Protein AF-R1FZA0-F1 (afdb_monomer)

InterPro domains:
  IPR022312 DNA polymerase family X [PTHR11276] (1-142)
  IPR029398 DNA polymerase beta, thumb domain [PF14791] (69-142)
  IPR037160 DNA polymerase, thumb domain superfamily [G3DSA:3.30.210.10] (72-141)
  IPR043519 Nucleotidyltransferase superfamily [G3DSA:3.30.460.10] (1-71)
  IPR043519 Nucleotidyltransferase superfamily [SSF81301] (1-142)

Foldseek 3Di:
DDDDADEAEDEDDPPDDQVVPVVVVVVVCVVVVDDEDAPDDPPDDDDDDDDPDRHYDYDYAYQQLQQLLCLCPFADPQLNVVLQVLLVVVQWGRDSRAIFGQWDQPPVRDTDGTDGRPFRDNHVCSVCVVSQWDDDDSVRRVAATWGQDPNDTHGDDRPDDPVVPDVPPDPPDDDDDDD

Secondary structure (DSSP, 8-state):
----SEEEEEE-SS---GGGHHHHHHHHHHHTT---B-SS-SS-------S---BEEEEEE-TTTHHHHHHHHSS-HHHHHHHHHHHHHTTEEEETTEEEEPPEE-TTSPEEPPPS--S--SSHHHHHHHTTBPP--GGGTTSPPEEEETTEEEEPPPS--TTSS-S-S----------

Structure (mmCIF, N/CA/C/O backbone):
data_AF-R1FZA0-F1
#
_entry.id   AF-R1FZA0-F1
#
loop_
_atom_site.group_PDB
_atom_site.id
_atom_site.type_symbol
_atom_site.label_atom_id
_atom_site.label_alt_id
_atom_site.label_comp_id
_atom_site.label_asym_id
_atom_site.label_entity_id
_atom_site.label_seq_id
_atom_site.pdbx_PDB_ins_code
_atom_site.Cartn_x
_atom_site.Cartn_y
_atom_site.Cartn_z
_atom_site.occupancy
_atom_site.B_iso_or_equiv
_atom_site.auth_seq_id
_atom_site.auth_comp_id
_atom_site.auth_asym_id
_atom_site.auth_atom_id
_atom_site.pdbx_PDB_model_num
ATOM 1 N N . GLU A 1 1 ? 6.190 18.778 -17.046 1.00 55.91 1 GLU A N 1
ATOM 2 C CA . GLU A 1 1 ? 6.155 18.200 -15.689 1.00 55.91 1 GLU A CA 1
ATOM 3 C C . GLU A 1 1 ? 7.440 17.416 -15.491 1.00 55.91 1 GLU A C 1
ATOM 5 O O . GLU A 1 1 ? 7.892 16.797 -16.447 1.00 55.91 1 GLU A O 1
ATOM 10 N N . SER A 1 2 ? 8.068 17.512 -14.323 1.00 76.88 2 SER A N 1
ATOM 11 C CA . SER A 1 2 ? 9.278 16.758 -13.976 1.00 76.88 2 SER A CA 1
ATOM 12 C C . SER A 1 2 ? 8.994 15.969 -12.702 1.00 76.88 2 SER A C 1
ATOM 14 O O . SER A 1 2 ? 8.530 16.561 -11.729 1.00 76.88 2 SER A O 1
ATOM 16 N N . SER A 1 3 ? 9.255 14.664 -12.718 1.00 70.75 3 SER A N 1
ATOM 17 C CA . SER A 1 3 ? 9.223 13.815 -11.522 1.00 70.75 3 SER A CA 1
ATOM 18 C C . SER A 1 3 ? 10.623 13.731 -10.916 1.00 70.75 3 SER A C 1
ATOM 20 O O . SER A 1 3 ? 11.606 13.869 -11.644 1.00 70.75 3 SER A O 1
ATOM 22 N N . GLY A 1 4 ? 10.703 13.527 -9.600 1.00 76.44 4 GLY A N 1
ATOM 23 C CA . GLY A 1 4 ? 11.939 13.118 -8.928 1.00 76.44 4 GLY A CA 1
ATOM 24 C C . GLY A 1 4 ? 12.195 11.622 -9.133 1.00 76.44 4 GLY A C 1
ATOM 25 O O . GLY A 1 4 ? 12.025 11.109 -10.240 1.00 76.44 4 GLY A O 1
ATOM 26 N N . ASP A 1 5 ? 12.549 10.921 -8.058 1.00 79.06 5 ASP A N 1
ATOM 27 C CA . ASP A 1 5 ? 12.729 9.466 -8.072 1.00 79.06 5 ASP A CA 1
ATOM 28 C C . ASP A 1 5 ? 11.431 8.727 -8.452 1.00 79.06 5 ASP A C 1
ATOM 30 O O . ASP A 1 5 ? 10.320 9.221 -8.237 1.00 79.06 5 ASP A O 1
ATOM 34 N N . VAL A 1 6 ? 11.580 7.538 -9.044 1.00 81.25 6 VAL A N 1
ATOM 35 C CA . VAL A 1 6 ? 10.461 6.670 -9.435 1.00 81.25 6 VAL A CA 1
ATOM 36 C C . VAL A 1 6 ? 10.452 5.428 -8.552 1.00 81.25 6 VAL A C 1
ATOM 38 O O . VAL A 1 6 ? 11.375 4.610 -8.599 1.00 81.25 6 VAL A O 1
ATOM 41 N N . ASP A 1 7 ? 9.371 5.263 -7.795 1.00 83.75 7 ASP A N 1
ATOM 42 C CA . ASP A 1 7 ? 9.109 4.058 -7.014 1.00 83.75 7 ASP A CA 1
ATOM 43 C C . ASP A 1 7 ? 8.491 2.967 -7.895 1.00 83.75 7 ASP A C 1
ATOM 45 O O . ASP A 1 7 ? 7.481 3.180 -8.573 1.00 83.75 7 ASP A O 1
ATOM 49 N N . VAL A 1 8 ? 9.079 1.767 -7.878 1.00 87.56 8 VAL A N 1
ATOM 50 C CA . VAL A 1 8 ? 8.568 0.613 -8.629 1.00 87.56 8 VAL A CA 1
ATOM 51 C C . VAL A 1 8 ? 8.173 -0.491 -7.659 1.00 87.56 8 VAL A C 1
ATOM 53 O O . VAL A 1 8 ? 9.012 -1.138 -7.032 1.00 87.56 8 VAL A O 1
ATOM 56 N N . LEU A 1 9 ? 6.871 -0.755 -7.574 1.00 89.25 9 LEU A N 1
ATOM 57 C CA . LEU A 1 9 ? 6.335 -1.862 -6.787 1.00 89.25 9 LEU A CA 1
ATOM 58 C C . LEU A 1 9 ? 6.139 -3.092 -7.666 1.00 89.25 9 LEU A C 1
ATOM 60 O O . LEU A 1 9 ? 5.510 -3.029 -8.723 1.00 89.25 9 LEU A O 1
ATOM 64 N N . ILE A 1 10 ? 6.636 -4.237 -7.206 1.00 89.06 10 ILE A N 1
ATOM 65 C CA . ILE A 1 10 ? 6.548 -5.495 -7.942 1.00 89.06 10 ILE A CA 1
ATOM 66 C C . ILE A 1 10 ? 5.870 -6.540 -7.063 1.00 89.06 10 ILE A C 1
ATOM 68 O O . ILE A 1 10 ? 6.247 -6.761 -5.915 1.00 89.06 10 ILE A O 1
ATOM 72 N N . THR A 1 11 ? 4.885 -7.238 -7.621 1.00 88.81 11 THR A N 1
ATOM 73 C CA . THR A 1 11 ? 4.285 -8.409 -6.981 1.00 88.81 11 THR A CA 1
ATOM 74 C C . THR A 1 11 ? 4.238 -9.582 -7.939 1.00 88.81 11 THR A C 1
ATOM 76 O O . THR A 1 11 ? 4.119 -9.424 -9.158 1.00 88.81 11 THR A O 1
ATOM 79 N N . ARG A 1 12 ? 4.337 -10.785 -7.383 1.00 86.25 12 ARG A N 1
ATOM 80 C CA . ARG A 1 12 ? 4.320 -12.018 -8.155 1.00 86.25 12 ARG A CA 1
ATOM 81 C C . ARG A 1 12 ? 2.906 -12.574 -8.260 1.00 86.25 12 ARG A C 1
ATOM 83 O O . ARG A 1 12 ? 2.128 -12.495 -7.318 1.00 86.25 12 ARG A O 1
ATOM 90 N N . ARG A 1 13 ? 2.578 -13.170 -9.408 1.00 85.00 13 ARG A N 1
ATOM 91 C CA . ARG A 1 13 ? 1.272 -13.817 -9.648 1.00 85.00 13 ARG A CA 1
ATOM 92 C C . ARG A 1 13 ? 1.344 -15.338 -9.767 1.00 85.00 13 ARG A C 1
ATOM 94 O O . ARG A 1 13 ? 0.308 -15.985 -9.751 1.00 85.00 13 ARG A O 1
ATOM 101 N N . ASP A 1 14 ? 2.541 -15.901 -9.899 1.00 81.81 14 ASP A N 1
ATOM 102 C CA . ASP A 1 14 ? 2.763 -17.326 -10.178 1.00 81.81 14 ASP A CA 1
ATOM 103 C C . ASP A 1 14 ? 2.932 -18.194 -8.910 1.00 81.81 14 ASP A C 1
ATOM 105 O O . ASP A 1 14 ? 3.203 -19.387 -9.016 1.00 81.81 14 ASP A O 1
ATOM 109 N N . GLY A 1 15 ? 2.801 -17.605 -7.714 1.00 70.94 15 GLY A N 1
ATOM 110 C CA . GLY A 1 15 ? 2.966 -18.303 -6.432 1.00 70.94 15 GLY A CA 1
ATOM 111 C C . GLY A 1 15 ? 4.411 -18.687 -6.074 1.00 70.94 15 GLY A C 1
ATOM 112 O O . GLY A 1 15 ? 4.627 -19.387 -5.087 1.00 70.94 15 GLY A O 1
ATOM 113 N N . GLY A 1 16 ? 5.413 -18.258 -6.849 1.00 71.44 16 GLY A N 1
ATOM 114 C CA . GLY A 1 16 ? 6.825 -18.492 -6.544 1.00 71.44 16 GLY A CA 1
ATOM 115 C C . GLY A 1 16 ? 7.356 -17.661 -5.362 1.00 71.44 16 GLY A C 1
ATOM 116 O O . GLY A 1 16 ? 6.750 -16.682 -4.933 1.00 71.44 16 GLY A O 1
ATOM 117 N N . ARG A 1 17 ? 8.541 -18.023 -4.848 1.00 69.38 17 ARG A N 1
ATOM 118 C CA . ARG A 1 17 ? 9.181 -17.376 -3.682 1.00 69.38 17 ARG A CA 1
ATOM 119 C C . ARG A 1 17 ? 9.620 -15.939 -3.963 1.00 69.38 17 ARG A C 1
ATOM 121 O O . ARG A 1 17 ? 10.625 -15.779 -4.625 1.00 69.38 17 ARG A O 1
ATOM 128 N N . SER A 1 18 ? 9.010 -14.910 -3.377 1.00 71.50 18 SER A N 1
ATOM 129 C CA . SER A 1 18 ? 9.300 -13.483 -3.648 1.00 71.50 18 SER A CA 1
ATOM 130 C C . SER A 1 18 ? 10.783 -13.074 -3.777 1.00 71.50 18 SER A C 1
ATOM 132 O O . SER A 1 18 ? 11.088 -12.225 -4.615 1.00 71.50 18 SER A O 1
ATOM 134 N N . CYS A 1 19 ? 11.705 -13.711 -3.043 1.00 70.75 19 CYS A N 1
ATOM 135 C CA . CYS A 1 19 ? 13.133 -13.376 -3.009 1.00 70.75 19 CYS A CA 1
ATOM 136 C C . CYS A 1 19 ? 13.889 -13.468 -4.350 1.00 70.75 19 CYS A C 1
ATOM 138 O O . CYS A 1 19 ? 14.854 -12.733 -4.524 1.00 70.75 19 CYS A O 1
ATOM 140 N N . ASP A 1 20 ? 13.475 -14.304 -5.311 1.00 76.50 20 ASP A N 1
ATOM 141 C CA . ASP A 1 20 ? 14.137 -14.366 -6.631 1.00 76.50 20 ASP A CA 1
ATOM 142 C C . ASP A 1 20 ? 13.563 -13.378 -7.660 1.00 76.50 20 ASP A C 1
ATOM 144 O O . ASP A 1 20 ? 14.081 -13.298 -8.772 1.00 76.50 20 ASP A O 1
ATOM 148 N N . LEU A 1 21 ? 12.512 -12.614 -7.326 1.00 82.12 21 LEU A N 1
ATOM 149 C CA . LEU A 1 21 ? 11.811 -11.792 -8.323 1.00 82.12 21 LEU A CA 1
ATOM 150 C C . LEU A 1 21 ? 12.675 -10.624 -8.767 1.00 82.12 21 LEU A C 1
ATOM 152 O O . LEU A 1 21 ? 12.915 -10.451 -9.958 1.00 82.12 21 LEU A O 1
ATOM 156 N N . LEU A 1 22 ? 13.130 -9.833 -7.796 1.00 82.38 22 LEU A N 1
ATOM 157 C CA . LEU A 1 22 ? 13.881 -8.618 -8.065 1.00 82.38 22 LEU A CA 1
ATOM 158 C C . LEU A 1 22 ? 15.204 -8.925 -8.783 1.00 82.38 22 LEU A C 1
ATOM 160 O O . LEU A 1 22 ? 15.419 -8.331 -9.835 1.00 82.38 22 LEU A O 1
ATOM 164 N N . PRO A 1 23 ? 16.022 -9.915 -8.356 1.00 81.06 23 PRO A N 1
ATOM 165 C CA . PRO A 1 23 ? 17.217 -10.299 -9.109 1.00 81.06 23 PRO A CA 1
ATOM 166 C C . PRO A 1 23 ? 16.927 -10.698 -10.561 1.00 81.06 23 PRO A C 1
ATOM 168 O O . PRO A 1 23 ? 17.669 -10.324 -11.464 1.00 81.06 23 PRO A O 1
ATOM 171 N N . ARG A 1 24 ? 15.831 -11.427 -10.815 1.00 84.00 24 ARG A N 1
ATOM 172 C CA . ARG A 1 24 ? 15.447 -11.834 -12.176 1.00 84.00 24 ARG A CA 1
ATOM 173 C C . ARG A 1 24 ? 14.994 -10.658 -13.033 1.00 84.00 24 ARG A C 1
ATOM 175 O O . ARG A 1 24 ? 15.328 -10.619 -14.213 1.00 84.00 24 ARG A O 1
ATOM 182 N N . VAL A 1 25 ? 14.242 -9.723 -12.455 1.00 84.81 25 VAL A N 1
ATOM 183 C CA . VAL A 1 25 ? 13.818 -8.492 -13.136 1.00 84.81 25 VAL A CA 1
ATOM 184 C C . VAL A 1 25 ? 15.035 -7.635 -13.475 1.00 84.81 25 VAL A C 1
ATOM 186 O O . VAL A 1 25 ? 15.167 -7.222 -14.624 1.00 84.81 25 VAL A O 1
ATOM 189 N N . CYS A 1 26 ? 15.958 -7.448 -12.528 1.00 82.69 26 CYS A N 1
ATOM 190 C CA . CYS A 1 26 ? 17.203 -6.721 -12.767 1.00 82.69 26 CYS A CA 1
ATOM 191 C C . CYS A 1 26 ? 18.027 -7.381 -13.880 1.00 82.69 26 CYS A C 1
ATOM 193 O O . CYS A 1 26 ? 18.365 -6.726 -14.857 1.00 82.69 26 CYS A O 1
ATOM 195 N N . ALA A 1 27 ? 18.254 -8.698 -13.809 1.00 84.06 27 ALA A N 1
ATOM 196 C CA . ALA A 1 27 ? 18.994 -9.424 -14.842 1.00 84.06 27 ALA A CA 1
ATOM 197 C C . ALA A 1 27 ? 18.353 -9.297 -16.237 1.00 84.06 27 ALA A C 1
ATOM 199 O O . ALA A 1 27 ? 19.061 -9.144 -17.231 1.00 84.06 27 ALA A O 1
ATOM 200 N N . ALA A 1 28 ? 17.020 -9.339 -16.322 1.00 86.81 28 ALA A N 1
ATOM 201 C CA . ALA A 1 28 ? 16.303 -9.163 -17.582 1.00 86.81 28 ALA A CA 1
ATOM 202 C C . ALA A 1 28 ? 16.438 -7.736 -18.138 1.00 86.81 28 ALA A C 1
ATOM 204 O O . ALA A 1 28 ? 16.604 -7.568 -19.344 1.00 86.81 28 ALA A O 1
ATOM 205 N N . LEU A 1 29 ? 16.396 -6.719 -17.276 1.00 85.19 29 LEU A N 1
ATOM 206 C CA . LEU A 1 29 ? 16.550 -5.322 -17.677 1.00 85.19 29 LEU A CA 1
ATOM 207 C C . LEU A 1 29 ? 17.994 -5.005 -18.092 1.00 85.19 29 LEU A C 1
ATOM 209 O O . LEU A 1 29 ? 18.191 -4.377 -19.130 1.00 85.19 29 LEU A O 1
ATOM 213 N N . SER A 1 30 ? 18.997 -5.533 -17.384 1.00 83.50 30 SER A N 1
ATOM 214 C CA . SER A 1 30 ? 20.400 -5.447 -17.808 1.00 83.50 30 SER A CA 1
ATOM 215 C C . SER A 1 30 ? 20.634 -6.143 -19.149 1.00 83.50 30 SER A C 1
ATOM 217 O O . SER A 1 30 ? 21.293 -5.590 -20.025 1.00 83.50 30 SER A O 1
ATOM 219 N N . ALA A 1 31 ? 20.042 -7.324 -19.363 1.00 86.25 31 ALA A N 1
ATOM 220 C CA . ALA A 1 31 ? 20.114 -8.017 -20.652 1.00 86.25 31 ALA A CA 1
ATOM 221 C C . ALA A 1 31 ? 19.421 -7.243 -21.790 1.00 86.25 31 ALA A C 1
ATOM 223 O O . ALA A 1 31 ? 19.805 -7.387 -22.950 1.00 86.25 31 ALA A O 1
ATOM 224 N N . ALA A 1 32 ? 18.428 -6.410 -21.468 1.00 89.00 32 ALA A N 1
ATOM 225 C CA . ALA A 1 32 ? 17.784 -5.494 -22.407 1.00 89.00 32 ALA A CA 1
ATOM 226 C C . ALA A 1 32 ? 18.584 -4.195 -22.648 1.00 89.00 32 ALA A C 1
ATOM 228 O O . ALA A 1 32 ? 18.171 -3.376 -23.466 1.00 89.00 32 ALA A O 1
ATOM 229 N N . GLY A 1 33 ? 19.733 -4.018 -21.984 1.00 85.00 33 GLY A N 1
ATOM 230 C CA . GLY A 1 33 ? 20.616 -2.862 -22.147 1.00 85.00 33 GLY A CA 1
ATOM 231 C C . GLY A 1 33 ? 20.321 -1.696 -21.202 1.00 85.00 33 GLY A C 1
ATOM 232 O O . GLY A 1 33 ? 20.799 -0.593 -21.454 1.00 85.00 33 GLY A O 1
ATOM 233 N N . HIS A 1 34 ? 19.541 -1.908 -20.137 1.00 80.62 34 HIS A N 1
ATOM 234 C CA . HIS A 1 34 ? 19.318 -0.890 -19.112 1.00 80.62 34 HIS A CA 1
ATOM 235 C C . HIS A 1 34 ? 20.410 -0.942 -18.043 1.00 80.62 34 HIS A C 1
ATOM 237 O O . HIS A 1 34 ? 20.628 -1.977 -17.409 1.00 80.62 34 HIS A O 1
ATOM 243 N N . GLU A 1 35 ? 21.071 0.193 -17.836 1.00 70.88 35 GLU A N 1
ATOM 244 C CA . GLU A 1 35 ? 22.030 0.375 -16.753 1.0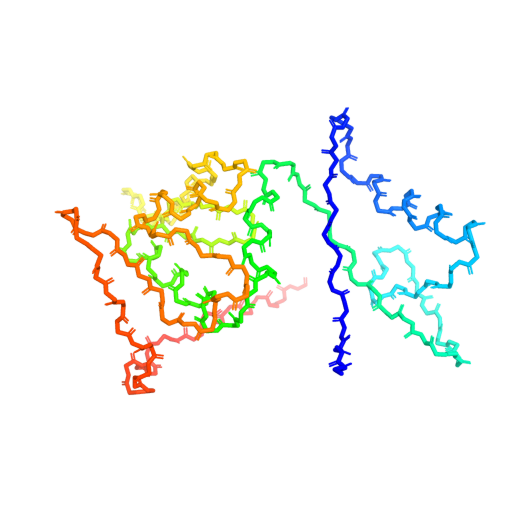0 70.88 35 GLU A CA 1
ATOM 245 C C . GLU A 1 35 ? 21.298 0.502 -15.417 1.00 70.88 35 GLU A C 1
ATOM 247 O O . GLU A 1 35 ? 20.251 1.146 -15.310 1.00 70.88 35 GLU A O 1
ATOM 252 N N . MET A 1 36 ? 21.825 -0.179 -14.406 1.00 67.31 36 MET A N 1
ATOM 253 C CA . MET A 1 36 ? 21.158 -0.367 -13.133 1.00 67.31 36 MET A CA 1
ATOM 254 C C . MET A 1 36 ? 22.133 -0.141 -11.988 1.00 67.31 36 MET A C 1
ATOM 256 O O . MET A 1 36 ? 23.106 -0.877 -11.850 1.00 67.31 36 MET A O 1
ATOM 260 N N . HIS A 1 37 ? 21.852 0.853 -11.146 1.00 68.12 37 HIS A N 1
ATOM 261 C CA . HIS A 1 37 ? 22.637 1.116 -9.944 1.00 68.12 37 HIS A CA 1
ATOM 262 C C . HIS A 1 37 ? 21.816 0.767 -8.706 1.00 68.12 37 HIS A C 1
ATOM 264 O O . HIS A 1 37 ? 20.706 1.262 -8.512 1.00 68.12 37 HIS A O 1
ATOM 270 N N . HIS A 1 38 ? 22.373 -0.086 -7.851 1.00 63.31 38 HIS A N 1
ATOM 271 C CA . HIS A 1 38 ? 21.739 -0.487 -6.604 1.00 63.31 38 HIS A CA 1
ATOM 272 C C . HIS A 1 38 ? 22.075 0.521 -5.501 1.00 63.31 38 HIS A C 1
ATOM 274 O O . HIS A 1 38 ? 23.232 0.652 -5.106 1.00 63.31 38 HIS A O 1
ATOM 280 N N . LEU A 1 39 ? 21.064 1.227 -4.982 1.00 59.56 39 LEU A N 1
ATOM 281 C CA . LEU A 1 39 ? 21.247 2.153 -3.856 1.00 59.56 39 LEU A CA 1
ATOM 282 C C . LEU A 1 39 ? 21.557 1.405 -2.545 1.00 59.56 39 LEU A C 1
ATOM 284 O O . LEU A 1 39 ? 22.318 1.876 -1.704 1.00 59.56 39 LEU A O 1
ATOM 288 N N . HIS A 1 40 ? 20.982 0.211 -2.404 1.00 55.09 40 HIS A N 1
ATOM 289 C CA . HIS A 1 40 ? 21.290 -0.757 -1.363 1.00 55.09 40 HIS A CA 1
ATOM 290 C C . HIS A 1 40 ? 21.427 -2.127 -2.022 1.00 55.09 40 HIS A C 1
ATOM 292 O O . HIS A 1 40 ? 20.433 -2.737 -2.414 1.00 55.09 40 HIS A O 1
ATOM 298 N N . ASP A 1 41 ? 22.659 -2.603 -2.151 1.00 51.78 41 ASP A N 1
ATOM 299 C CA . ASP A 1 41 ? 22.922 -3.996 -2.480 1.00 51.78 41 ASP A CA 1
ATOM 300 C C . ASP A 1 41 ? 23.033 -4.780 -1.159 1.00 51.78 41 ASP A C 1
ATOM 302 O O . ASP A 1 41 ? 23.943 -4.511 -0.368 1.00 51.78 41 ASP A O 1
ATOM 306 N N . PRO A 1 42 ? 22.113 -5.713 -0.842 1.00 47.84 42 PRO A N 1
ATOM 307 C CA . PRO A 1 42 ? 22.287 -6.579 0.317 1.00 47.84 42 PRO A CA 1
ATOM 308 C C . PRO A 1 42 ? 23.468 -7.553 0.156 1.00 47.84 42 PRO A C 1
ATOM 310 O O . PRO A 1 42 ? 23.782 -8.249 1.123 1.00 47.84 42 PRO A O 1
ATOM 313 N N . PHE A 1 43 ? 24.117 -7.615 -1.020 1.00 47.44 43 PHE A N 1
ATOM 314 C CA . PHE A 1 43 ? 25.113 -8.634 -1.338 1.00 47.44 43 PHE A CA 1
ATOM 315 C C . PHE A 1 43 ? 26.526 -8.170 -1.729 1.00 47.44 43 PHE A C 1
ATOM 317 O O . PHE A 1 43 ? 27.398 -9.023 -1.601 1.00 47.44 43 PHE A O 1
ATOM 324 N N . GLU A 1 44 ? 26.850 -6.913 -2.082 1.00 46.69 44 GLU A N 1
ATOM 325 C CA . GLU A 1 44 ? 28.273 -6.497 -2.185 1.00 46.69 44 GLU A CA 1
ATOM 326 C C . GLU A 1 44 ? 28.576 -4.974 -2.233 1.00 46.69 44 GLU A C 1
ATOM 328 O O . GLU A 1 44 ? 27.695 -4.129 -2.358 1.00 46.69 44 GLU A O 1
ATOM 333 N N . LYS A 1 45 ? 29.865 -4.624 -2.036 1.00 39.97 45 LYS A N 1
ATOM 334 C CA . LYS A 1 45 ? 30.438 -3.272 -1.811 1.00 39.97 45 LYS A CA 1
ATOM 335 C C . LYS A 1 45 ? 30.947 -2.578 -3.098 1.00 39.97 45 LYS A C 1
ATOM 337 O O . LYS A 1 45 ? 31.854 -3.123 -3.712 1.00 39.97 45 LYS A O 1
ATOM 342 N N . LYS A 1 46 ? 30.586 -1.284 -3.262 1.00 44.06 46 LYS A N 1
ATOM 343 C CA . LYS A 1 46 ? 31.247 -0.172 -4.029 1.00 44.06 46 LYS A CA 1
ATOM 344 C C . LYS A 1 46 ? 31.394 -0.372 -5.567 1.00 44.06 46 LYS A C 1
ATOM 346 O O . LYS A 1 46 ? 31.271 -1.488 -6.024 1.00 44.06 46 LYS A O 1
ATOM 351 N N . GLU A 1 47 ? 31.627 0.598 -6.466 1.00 41.50 47 GLU A N 1
ATOM 352 C CA . GLU A 1 47 ? 32.066 2.014 -6.502 1.00 41.50 47 GLU A CA 1
ATOM 353 C C . GLU A 1 47 ? 31.190 2.822 -7.501 1.00 41.50 47 GLU A C 1
ATOM 355 O O . GLU A 1 47 ? 30.488 2.240 -8.321 1.00 41.50 47 GLU A O 1
ATOM 360 N N . LYS A 1 48 ? 31.194 4.163 -7.410 1.00 41.03 48 LYS A N 1
ATOM 361 C CA . LYS A 1 48 ? 30.408 5.070 -8.273 1.00 41.03 48 LYS A CA 1
ATOM 362 C C . LYS A 1 48 ? 31.034 5.209 -9.668 1.00 41.03 48 LYS A C 1
ATOM 364 O O . LYS A 1 48 ? 32.200 5.588 -9.748 1.00 41.03 48 LYS A O 1
ATOM 369 N N . GLU A 1 49 ? 30.237 5.038 -10.721 1.00 44.56 49 GLU A N 1
ATOM 370 C CA . GLU A 1 49 ? 30.555 5.490 -12.085 1.00 44.56 49 GLU A CA 1
ATOM 371 C C . GLU A 1 49 ? 29.738 6.744 -12.447 1.00 44.56 49 GLU A C 1
ATOM 373 O O . GLU A 1 49 ? 28.597 6.912 -12.012 1.00 44.56 49 GLU A O 1
ATOM 378 N N . GLU A 1 50 ? 30.363 7.660 -13.195 1.00 42.31 50 GLU A N 1
ATOM 379 C CA . GLU A 1 50 ? 29.772 8.907 -13.691 1.00 42.31 50 GLU A CA 1
ATOM 380 C C . GLU A 1 50 ? 29.017 8.647 -15.004 1.00 42.31 50 GLU A C 1
ATOM 382 O O . GLU A 1 50 ? 29.582 8.693 -16.095 1.00 42.31 50 GLU A O 1
ATOM 387 N N . GLY A 1 51 ? 27.718 8.396 -14.879 1.00 43.06 51 GLY A N 1
ATOM 388 C CA . GLY A 1 51 ? 26.725 8.408 -15.951 1.00 43.06 51 GLY A CA 1
ATOM 389 C C . GLY A 1 51 ? 25.409 8.947 -15.391 1.00 43.06 51 GLY A C 1
ATOM 390 O O . GLY A 1 51 ? 25.242 8.998 -14.171 1.00 43.06 51 GLY A O 1
ATOM 391 N N . GLU A 1 52 ? 24.483 9.402 -16.240 1.00 44.31 52 GLU A N 1
ATOM 392 C CA . GLU A 1 52 ? 23.140 9.813 -15.797 1.00 44.31 52 GLU A CA 1
ATOM 393 C C . GLU A 1 52 ? 22.390 8.593 -15.234 1.00 44.31 52 GLU A C 1
ATOM 395 O O . GLU A 1 52 ? 21.669 7.882 -15.930 1.00 44.31 52 GLU A O 1
ATOM 400 N N . SER A 1 53 ? 22.614 8.327 -13.948 1.00 38.56 53 SER A N 1
ATOM 401 C CA . SER A 1 53 ? 22.082 7.185 -13.224 1.00 38.56 53 SER A CA 1
ATOM 402 C C . SER A 1 53 ? 20.585 7.364 -12.999 1.00 38.56 53 SER A C 1
ATOM 404 O O . SER A 1 53 ? 20.167 8.245 -12.244 1.00 38.56 53 SER A O 1
ATOM 406 N N . CYS A 1 54 ? 19.767 6.488 -13.574 1.00 39.09 54 CYS A N 1
ATOM 407 C CA . CYS A 1 54 ? 18.413 6.288 -13.074 1.00 39.09 54 CYS A CA 1
ATOM 408 C C . CYS A 1 54 ? 18.492 5.349 -11.867 1.00 39.09 54 CYS A C 1
ATOM 410 O O . CYS A 1 54 ? 18.602 4.133 -12.019 1.00 39.09 54 CYS A O 1
ATOM 412 N N . SER A 1 55 ? 18.470 5.910 -10.658 1.00 46.00 55 SER A N 1
ATOM 413 C CA . SER A 1 55 ? 18.267 5.119 -9.444 1.00 46.00 55 SER A CA 1
ATOM 414 C C . SER A 1 55 ? 16.800 4.698 -9.386 1.00 46.00 55 SER A C 1
ATOM 416 O O . SER A 1 55 ? 15.918 5.551 -9.338 1.00 46.00 55 SER A O 1
ATOM 418 N N . TYR A 1 56 ? 16.523 3.395 -9.406 1.00 53.88 56 TYR A N 1
ATOM 419 C CA . TYR A 1 56 ? 15.175 2.861 -9.216 1.00 53.88 56 TYR A CA 1
ATOM 420 C C . TYR A 1 56 ? 15.132 2.071 -7.907 1.00 53.88 56 TYR A C 1
ATOM 422 O O . TYR A 1 56 ? 15.946 1.178 -7.661 1.00 53.88 56 TYR A O 1
ATOM 430 N N . MET A 1 57 ? 14.157 2.390 -7.059 1.00 62.53 57 MET A N 1
ATOM 431 C CA . MET A 1 57 ? 13.861 1.614 -5.860 1.00 62.53 57 MET A CA 1
ATOM 432 C C . MET A 1 57 ? 12.765 0.606 -6.205 1.00 62.53 57 MET A C 1
ATOM 434 O O . MET A 1 57 ? 11.585 0.937 -6.294 1.00 62.53 57 MET A O 1
ATOM 438 N N . GLY A 1 58 ? 13.179 -0.636 -6.467 1.00 72.25 58 GLY A N 1
ATOM 439 C CA . GLY A 1 58 ? 12.273 -1.759 -6.688 1.00 72.25 58 GLY A CA 1
ATOM 440 C C . GLY A 1 58 ? 11.935 -2.457 -5.373 1.00 72.25 58 GLY A C 1
ATOM 441 O O . GLY A 1 58 ? 12.816 -3.075 -4.778 1.00 72.25 58 GLY A O 1
ATOM 442 N N . ILE A 1 59 ? 10.675 -2.409 -4.934 1.00 82.44 59 ILE A N 1
ATOM 443 C CA . ILE A 1 59 ? 10.224 -3.089 -3.708 1.00 82.44 59 ILE A CA 1
ATOM 444 C C . ILE A 1 59 ? 9.300 -4.250 -4.076 1.00 82.44 59 ILE A C 1
ATOM 446 O O . ILE A 1 59 ? 8.360 -4.100 -4.860 1.00 82.44 59 ILE A O 1
ATOM 450 N N . VAL A 1 60 ? 9.573 -5.431 -3.515 1.00 85.94 60 VAL A N 1
ATOM 451 C CA . VAL A 1 60 ? 8.778 -6.640 -3.761 1.00 85.94 60 VAL A CA 1
ATOM 452 C C . VAL A 1 60 ? 7.804 -6.868 -2.615 1.00 85.94 60 VAL A C 1
ATOM 454 O O . VAL A 1 60 ? 8.235 -7.110 -1.490 1.00 85.94 60 VAL A O 1
ATOM 457 N N . TYR A 1 61 ? 6.507 -6.892 -2.923 1.00 87.81 61 TYR A N 1
ATOM 458 C CA . TYR A 1 61 ? 5.457 -7.234 -1.960 1.00 87.81 61 TYR A CA 1
ATOM 459 C C . TYR A 1 61 ? 4.784 -8.57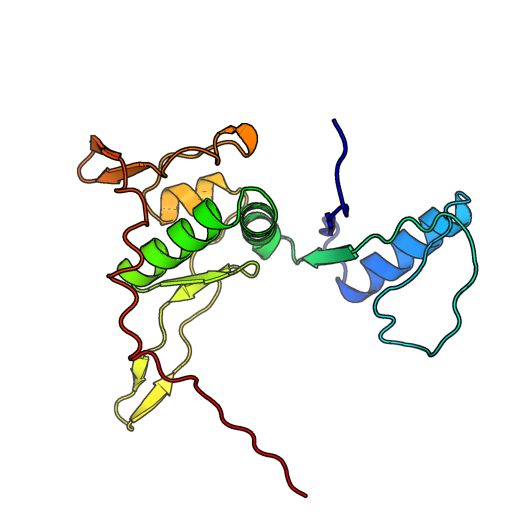0 -2.303 1.00 87.81 61 TYR A C 1
ATOM 461 O O . TYR A 1 61 ? 4.541 -8.863 -3.486 1.00 87.81 61 TYR A O 1
ATOM 469 N N . PRO A 1 62 ? 4.431 -9.382 -1.286 1.00 87.38 62 PRO A N 1
ATOM 470 C CA . PRO A 1 62 ? 3.459 -10.459 -1.441 1.00 87.38 62 PRO A CA 1
ATOM 471 C C . PRO A 1 62 ? 2.157 -9.940 -2.055 1.00 87.38 62 PRO A C 1
ATOM 473 O O . PRO A 1 62 ? 1.823 -8.758 -1.944 1.00 87.38 62 PRO A O 1
ATOM 476 N N . ARG A 1 63 ? 1.406 -10.823 -2.714 1.00 87.50 63 ARG A N 1
ATOM 477 C CA . ARG A 1 63 ? 0.189 -10.418 -3.426 1.00 87.50 63 ARG A CA 1
ATOM 478 C C . ARG A 1 63 ? -0.859 -9.849 -2.472 1.00 87.50 63 ARG A C 1
ATOM 480 O O . ARG A 1 63 ? -1.556 -8.905 -2.824 1.00 87.50 63 ARG A O 1
ATOM 487 N N . GLU A 1 64 ? -0.925 -10.410 -1.279 1.00 88.00 64 GLU A N 1
ATOM 488 C CA . GLU A 1 64 ? -1.872 -10.090 -0.216 1.00 88.00 64 GLU A CA 1
ATOM 489 C C . GLU A 1 64 ? -1.595 -8.718 0.418 1.00 88.00 64 GLU A C 1
ATOM 491 O O . GLU A 1 64 ? -2.486 -8.110 1.001 1.00 88.00 64 GLU A O 1
ATOM 496 N N . GLU A 1 65 ? -0.363 -8.221 0.293 1.00 91.25 65 GLU A N 1
ATOM 497 C CA . GLU A 1 65 ? 0.068 -6.927 0.835 1.00 91.25 65 GLU A CA 1
ATOM 498 C C . GLU A 1 65 ? 0.092 -5.836 -0.245 1.00 91.25 65 GLU A C 1
ATOM 500 O O . GLU A 1 65 ? 0.180 -4.650 0.059 1.00 91.25 65 GLU A O 1
ATOM 505 N N . PHE A 1 66 ? -0.017 -6.210 -1.523 1.00 92.00 66 PHE A N 1
ATOM 506 C CA . PHE A 1 66 ? 0.212 -5.291 -2.635 1.00 92.00 66 PHE A CA 1
ATOM 507 C C . PHE A 1 66 ? -0.764 -4.109 -2.659 1.00 92.00 66 PHE A C 1
ATOM 509 O O . PHE A 1 66 ? -0.362 -2.996 -2.979 1.00 92.00 66 PHE A O 1
ATOM 516 N N . ALA A 1 67 ? -2.029 -4.318 -2.283 1.00 94.00 67 ALA A N 1
ATOM 517 C CA . ALA A 1 67 ? -3.005 -3.233 -2.178 1.00 94.00 67 ALA A CA 1
ATOM 518 C C . ALA A 1 67 ? -2.613 -2.193 -1.112 1.00 94.00 67 ALA A C 1
ATOM 520 O O . ALA A 1 67 ? -2.803 -0.994 -1.308 1.00 94.00 67 ALA A O 1
ATOM 521 N N . TYR A 1 68 ? -2.033 -2.644 0.001 1.00 93.88 68 TYR A N 1
ATOM 522 C CA . TYR A 1 68 ? -1.561 -1.774 1.076 1.00 93.88 68 TYR A CA 1
ATOM 523 C C . TYR A 1 68 ? -0.309 -1.005 0.674 1.00 93.88 68 TYR A C 1
ATOM 525 O O . TYR A 1 68 ? -0.214 0.193 0.945 1.00 93.88 68 TYR A O 1
ATOM 533 N N . ALA A 1 69 ? 0.611 -1.668 -0.025 1.00 93.25 69 ALA A N 1
ATOM 534 C CA . ALA A 1 69 ? 1.778 -1.024 -0.605 1.00 93.25 69 ALA A CA 1
ATOM 535 C C . ALA A 1 69 ? 1.363 0.040 -1.629 1.00 93.25 69 ALA A C 1
ATOM 537 O O . ALA A 1 69 ? 1.831 1.171 -1.550 1.00 93.25 69 ALA A O 1
ATOM 538 N N . LEU A 1 70 ? 0.426 -0.271 -2.533 1.00 93.12 70 LEU A N 1
ATOM 539 C CA . LEU A 1 70 ? -0.110 0.709 -3.480 1.00 93.12 70 LEU A CA 1
ATOM 540 C C . LEU A 1 70 ? -0.613 1.955 -2.751 1.00 93.12 70 LEU A C 1
ATOM 542 O O . LEU A 1 70 ? -0.135 3.045 -3.050 1.00 93.12 70 LEU A O 1
ATOM 546 N N . LEU A 1 71 ? -1.466 1.800 -1.737 1.00 92.25 71 LEU A N 1
ATOM 547 C CA . LEU A 1 71 ? -1.955 2.929 -0.943 1.00 92.25 71 LEU A CA 1
ATOM 548 C C . LEU A 1 71 ? -0.820 3.714 -0.271 1.00 92.25 71 LEU A C 1
ATOM 550 O O . LEU A 1 71 ? -0.866 4.936 -0.198 1.00 92.25 71 LEU A O 1
ATOM 554 N N . TYR A 1 72 ? 0.206 3.022 0.222 1.00 91.31 72 TYR A N 1
ATOM 555 C CA . TYR A 1 72 ? 1.333 3.645 0.907 1.00 91.31 72 TYR A CA 1
ATOM 556 C C . TYR A 1 72 ? 2.188 4.515 -0.022 1.00 91.31 72 TYR A C 1
ATOM 558 O O . TYR A 1 72 ? 2.608 5.596 0.386 1.00 91.31 72 TYR A O 1
ATOM 566 N N . PHE A 1 73 ? 2.455 4.045 -1.242 1.00 89.06 73 PHE A N 1
ATOM 567 C CA . PHE A 1 73 ? 3.329 4.729 -2.203 1.00 89.06 73 PHE A CA 1
ATOM 568 C C . PHE A 1 73 ? 2.571 5.632 -3.182 1.00 89.06 73 PHE A C 1
ATOM 570 O O . PHE A 1 73 ? 3.192 6.421 -3.886 1.00 89.06 73 PHE A O 1
ATOM 577 N N . THR A 1 74 ? 1.237 5.553 -3.236 1.00 86.12 74 THR A N 1
ATOM 578 C CA . THR A 1 74 ? 0.423 6.401 -4.116 1.00 86.12 74 THR A CA 1
ATOM 579 C C . THR A 1 74 ? -0.398 7.408 -3.310 1.00 86.12 74 THR A C 1
ATOM 581 O O . THR A 1 74 ? -1.221 7.064 -2.465 1.00 86.12 74 THR A O 1
ATOM 584 N N . GLY A 1 75 ? -0.182 8.695 -3.574 1.00 73.19 75 GLY A N 1
ATOM 585 C CA . GLY A 1 75 ? -0.786 9.803 -2.831 1.00 73.19 75 GLY A CA 1
ATOM 586 C C . GLY A 1 75 ? 0.261 10.652 -2.117 1.00 73.19 75 GLY A C 1
ATOM 587 O O . GLY A 1 75 ? 1.429 10.286 -2.032 1.00 73.19 75 GLY A O 1
ATOM 588 N N . ASN A 1 76 ? -0.151 11.819 -1.623 1.00 79.81 76 ASN A N 1
ATOM 589 C CA . ASN A 1 76 ? 0.769 12.677 -0.882 1.00 79.81 76 ASN A CA 1
ATOM 590 C C . ASN A 1 76 ? 0.897 12.235 0.585 1.00 79.81 76 ASN A C 1
ATOM 592 O O . ASN A 1 76 ? 0.021 11.585 1.165 1.00 79.81 76 ASN A O 1
ATOM 596 N N . ASP A 1 77 ? 1.990 12.670 1.203 1.00 81.12 77 ASP A N 1
ATOM 597 C CA . ASP A 1 77 ? 2.303 12.441 2.609 1.00 81.12 77 ASP A CA 1
ATOM 598 C C . ASP A 1 77 ? 1.150 12.755 3.568 1.00 81.12 77 ASP A C 1
ATOM 600 O O . ASP A 1 77 ? 0.918 12.007 4.521 1.00 81.12 77 ASP A O 1
ATOM 604 N N . HIS A 1 78 ? 0.422 13.852 3.341 1.00 83.06 78 HIS A N 1
ATOM 605 C CA . HIS A 1 78 ? -0.662 14.286 4.222 1.00 83.06 78 HIS A CA 1
ATOM 606 C C . HIS A 1 78 ? -1.846 13.319 4.188 1.00 83.06 78 HIS A C 1
ATOM 608 O O . HIS A 1 78 ? -2.384 12.966 5.244 1.00 83.06 78 HIS A O 1
ATOM 614 N N . PHE A 1 79 ? -2.219 12.842 3.001 1.00 85.31 79 PHE A N 1
ATOM 615 C CA . PHE A 1 79 ? -3.269 11.845 2.829 1.00 85.31 79 PHE A CA 1
ATOM 616 C C . PHE A 1 79 ? -2.912 10.547 3.567 1.00 85.31 79 PHE A C 1
ATOM 618 O O . PHE A 1 79 ? -3.688 10.055 4.390 1.00 85.31 79 PHE A O 1
ATOM 625 N N . ASN A 1 80 ? -1.688 10.052 3.374 1.00 88.00 80 ASN A N 1
ATOM 626 C CA . ASN A 1 80 ? -1.219 8.822 4.009 1.00 88.00 80 ASN A CA 1
ATOM 627 C C . ASN A 1 80 ? -1.108 8.946 5.536 1.00 88.00 80 ASN A C 1
ATOM 629 O O . ASN A 1 80 ? -1.495 8.031 6.268 1.00 88.00 80 ASN A O 1
ATOM 633 N N . ARG A 1 81 ? -0.636 10.088 6.053 1.00 86.56 81 ARG A N 1
ATOM 634 C CA . ARG A 1 81 ? -0.637 10.375 7.501 1.00 86.56 81 ARG A CA 1
ATOM 635 C C . ARG A 1 81 ? -2.056 10.385 8.066 1.00 86.56 81 ARG A C 1
ATOM 637 O O . ARG A 1 81 ? -2.285 9.782 9.116 1.00 86.56 81 ARG A O 1
ATOM 644 N N . SER A 1 82 ? -2.995 11.003 7.352 1.00 86.25 82 SER A N 1
ATOM 645 C CA . SER A 1 82 ? -4.405 11.050 7.742 1.00 86.25 82 SER A CA 1
ATOM 646 C C . SER A 1 82 ? -4.989 9.641 7.810 1.00 86.25 82 SER A C 1
ATOM 648 O O . SER A 1 82 ? -5.426 9.226 8.879 1.00 86.25 82 SER A O 1
ATOM 650 N N . MET A 1 83 ? -4.893 8.843 6.742 1.00 88.19 83 MET A N 1
ATOM 651 C CA . MET A 1 83 ? -5.387 7.456 6.724 1.00 88.19 83 MET A CA 1
ATOM 652 C C . MET A 1 83 ? -4.867 6.630 7.912 1.00 88.19 83 MET A C 1
ATOM 654 O O . MET A 1 83 ? -5.639 5.950 8.594 1.00 88.19 83 MET A O 1
ATOM 658 N N . ARG A 1 84 ? -3.572 6.747 8.238 1.00 90.44 84 ARG A N 1
ATOM 659 C CA . ARG A 1 84 ? -2.979 6.070 9.405 1.00 90.44 84 ARG A CA 1
ATOM 660 C C . ARG A 1 84 ? -3.538 6.580 10.732 1.00 90.44 84 ARG A C 1
ATOM 662 O O . ARG A 1 84 ? -3.744 5.787 11.650 1.00 90.44 84 ARG A O 1
ATOM 669 N N . PHE A 1 85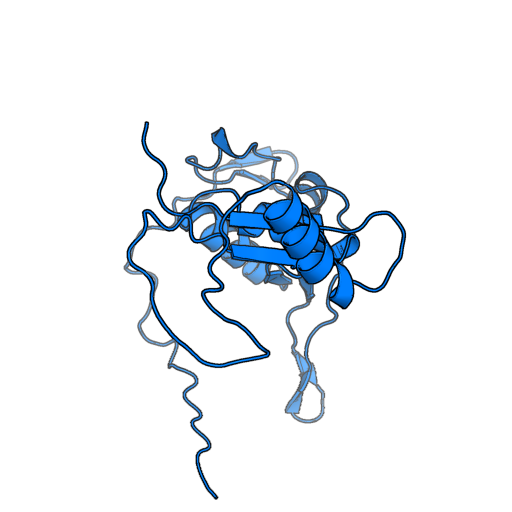 ? -3.768 7.883 10.862 1.00 87.38 85 PHE A N 1
ATOM 670 C CA . PHE A 1 85 ? -4.379 8.465 12.054 1.00 87.38 85 PHE A CA 1
ATOM 671 C C . PHE A 1 85 ? -5.801 7.932 12.282 1.00 87.38 85 PHE A C 1
ATOM 673 O O . PHE A 1 85 ? -6.129 7.528 13.399 1.00 87.38 85 PHE A O 1
ATOM 680 N N . TYR A 1 86 ? -6.622 7.844 11.235 1.00 85.75 86 TYR A N 1
ATOM 681 C CA . TYR A 1 86 ? -7.981 7.309 11.356 1.00 85.75 86 TYR A CA 1
ATOM 682 C C . TYR A 1 86 ? -7.998 5.817 11.659 1.00 85.75 86 TYR A C 1
ATOM 684 O O . TYR A 1 86 ? -8.715 5.399 12.568 1.00 85.75 86 TYR A O 1
ATOM 692 N N . ALA A 1 87 ? -7.136 5.029 11.011 1.00 89.31 87 ALA A N 1
ATOM 693 C CA . ALA A 1 87 ? -6.952 3.628 11.376 1.00 89.31 87 ALA A CA 1
ATOM 694 C C . ALA A 1 87 ? -6.634 3.483 12.877 1.00 89.31 87 ALA A C 1
ATOM 696 O O . ALA A 1 87 ? -7.265 2.682 13.564 1.00 89.31 87 ALA A O 1
ATOM 697 N N . LYS A 1 88 ? -5.749 4.333 13.428 1.00 88.31 88 LYS A N 1
ATOM 698 C CA . LYS A 1 88 ? -5.448 4.363 14.873 1.00 88.31 88 LYS A CA 1
ATOM 699 C C . LYS A 1 88 ? -6.666 4.691 15.732 1.00 88.31 88 LYS A C 1
ATOM 701 O O . LYS A 1 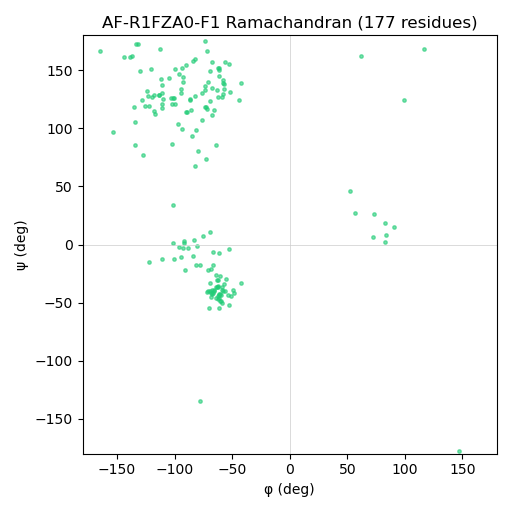88 ? -6.852 4.045 16.762 1.00 88.31 88 LYS A O 1
ATOM 706 N N . LYS A 1 89 ? -7.499 5.657 15.330 1.00 85.31 89 LYS A N 1
ATOM 707 C CA . LYS A 1 89 ? -8.748 5.996 16.040 1.00 85.31 89 LYS A CA 1
ATOM 7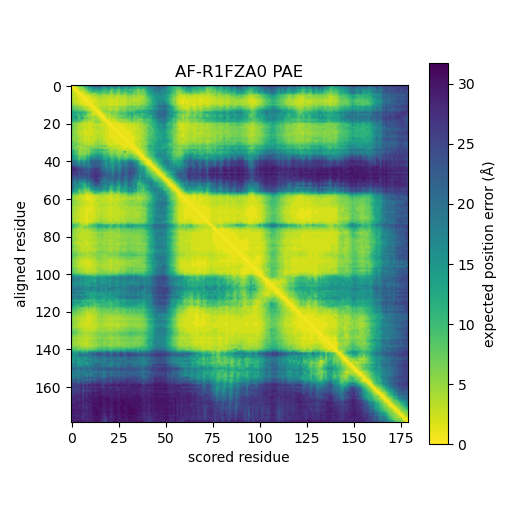08 C C . LYS A 1 89 ? -9.743 4.834 16.054 1.00 85.31 89 LYS A C 1
ATOM 710 O O . LYS A 1 89 ? -10.463 4.682 17.033 1.00 85.31 89 LYS A O 1
ATOM 715 N N . MET A 1 90 ? -9.731 3.995 15.022 1.00 84.75 90 MET A N 1
ATOM 716 C CA . MET A 1 90 ? -10.545 2.777 14.931 1.00 84.75 90 MET A CA 1
ATOM 717 C C . MET A 1 90 ? -9.921 1.563 15.642 1.00 84.75 90 MET A C 1
ATOM 719 O O . MET A 1 90 ? -10.477 0.472 15.590 1.00 84.75 90 MET A O 1
ATOM 723 N N . GLY A 1 91 ? -8.782 1.728 16.324 1.00 85.62 91 GLY A N 1
ATOM 724 C CA . GLY A 1 91 ? -8.106 0.630 17.021 1.00 85.62 91 GLY A CA 1
ATOM 725 C C . GLY A 1 91 ? -7.225 -0.235 16.117 1.00 85.62 91 GLY A C 1
ATOM 726 O O . GLY A 1 91 ? -6.848 -1.336 16.510 1.00 85.62 91 GLY A O 1
ATOM 727 N N . TYR A 1 92 ? -6.855 0.262 14.940 1.00 90.38 92 TYR A N 1
ATOM 728 C CA . TYR A 1 92 ? -5.992 -0.423 13.984 1.00 90.38 92 TYR A CA 1
ATOM 729 C C . TYR A 1 92 ? -4.634 0.273 13.811 1.00 90.38 92 TYR A C 1
ATOM 731 O O . TYR A 1 92 ? -4.403 1.400 14.244 1.00 90.38 92 TYR A O 1
ATOM 739 N N . SER A 1 93 ? -3.706 -0.411 13.154 1.00 90.06 93 SER A N 1
ATOM 740 C CA . SER A 1 93 ? -2.444 0.127 12.659 1.00 90.06 93 SER A CA 1
ATOM 741 C C . SER A 1 93 ? -2.349 -0.176 11.170 1.00 90.06 93 SER A C 1
ATOM 743 O O . SER A 1 93 ? -2.362 -1.343 10.788 1.00 90.06 93 SER A O 1
ATOM 745 N N . LEU A 1 94 ? -2.267 0.869 10.347 1.00 92.12 94 LEU A N 1
ATOM 746 C CA . LEU A 1 94 ? -2.144 0.771 8.892 1.00 92.12 94 LEU A CA 1
ATOM 747 C C . LEU A 1 94 ? -0.684 0.992 8.469 1.00 92.12 94 LEU A C 1
ATOM 749 O O . LEU A 1 94 ? -0.089 2.016 8.815 1.00 92.12 94 LEU A O 1
ATOM 753 N N . SER A 1 95 ? -0.132 0.050 7.708 1.00 91.62 95 SER A N 1
ATOM 754 C CA . SER A 1 95 ? 1.195 0.103 7.082 1.00 91.62 95 SER A CA 1
ATOM 755 C C . SER A 1 95 ? 1.123 -0.342 5.618 1.00 91.62 95 SER A C 1
ATOM 757 O O . SER A 1 95 ? 0.100 -0.853 5.175 1.00 91.62 95 SER A O 1
ATOM 759 N N . ASP A 1 96 ? 2.228 -0.199 4.894 1.00 91.81 96 ASP A N 1
ATOM 760 C CA . ASP A 1 96 ? 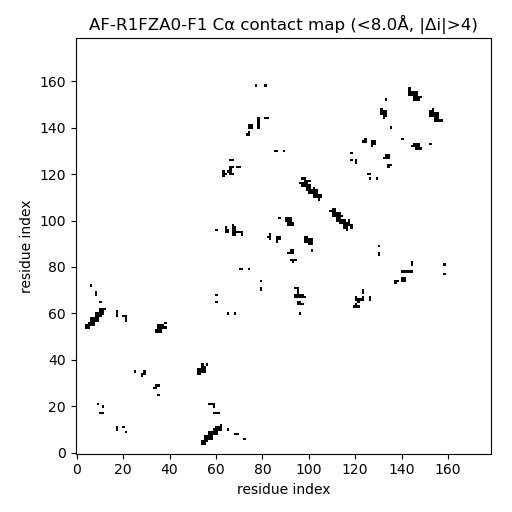2.462 -0.789 3.568 1.00 91.81 96 ASP A CA 1
ATOM 761 C C . ASP A 1 96 ? 2.285 -2.315 3.538 1.00 91.81 96 ASP A C 1
ATOM 763 O O . ASP A 1 96 ? 1.872 -2.870 2.530 1.00 91.81 96 ASP A O 1
ATOM 767 N N . HIS A 1 97 ? 2.544 -2.990 4.657 1.00 90.25 97 HIS A N 1
ATOM 768 C CA . HIS A 1 97 ? 2.355 -4.436 4.773 1.00 90.25 97 HIS A CA 1
ATOM 769 C C . HIS A 1 97 ? 0.926 -4.873 5.115 1.00 90.25 97 HIS A C 1
ATOM 771 O O . HIS A 1 97 ? 0.655 -6.071 5.104 1.00 90.25 97 HIS A O 1
ATOM 777 N N . GLY A 1 98 ? 0.020 -3.952 5.473 1.00 91.81 98 GLY A N 1
ATOM 778 C CA . GLY A 1 98 ? -1.326 -4.342 5.891 1.00 91.81 98 GLY A CA 1
ATOM 779 C C . GLY A 1 98 ? -2.002 -3.489 6.952 1.00 91.81 98 GLY A C 1
ATOM 780 O O . GLY A 1 98 ? -1.459 -2.507 7.463 1.00 91.81 98 GLY A O 1
ATOM 781 N N . LEU A 1 99 ? -3.205 -3.931 7.325 1.00 92.25 99 LEU A N 1
ATOM 782 C CA . LEU A 1 99 ? -3.955 -3.441 8.477 1.00 92.25 99 LEU A CA 1
ATOM 783 C C . LEU A 1 99 ? -3.855 -4.454 9.621 1.00 92.25 99 LEU A C 1
ATOM 785 O O . LEU A 1 99 ? -4.169 -5.631 9.445 1.00 92.25 99 LEU A O 1
ATOM 789 N N . ALA A 1 100 ? -3.433 -4.003 10.796 1.00 90.31 100 ALA A N 1
ATOM 790 C CA . ALA A 1 100 ? -3.317 -4.824 11.996 1.00 90.31 100 ALA A CA 1
ATOM 791 C C . ALA A 1 100 ? -4.197 -4.281 13.123 1.00 90.31 100 ALA A C 1
ATOM 793 O O . ALA A 1 100 ? -4.398 -3.073 13.221 1.00 90.31 100 ALA A O 1
ATOM 794 N N . ASN A 1 101 ? -4.666 -5.146 14.023 1.00 87.31 101 ASN A N 1
ATOM 795 C CA . ASN A 1 101 ? -5.223 -4.671 15.291 1.00 87.31 101 ASN A CA 1
ATOM 796 C C . ASN A 1 101 ? -4.145 -3.930 16.086 1.00 87.31 101 ASN A C 1
ATOM 798 O O . ASN A 1 101 ? -2.971 -4.316 16.067 1.00 87.31 101 ASN A O 1
ATOM 802 N N . ARG A 1 102 ? -4.530 -2.888 16.827 1.00 79.31 102 ARG A N 1
ATOM 803 C CA . ARG A 1 102 ? -3.641 -2.360 17.856 1.00 79.31 102 ARG A CA 1
ATOM 804 C C . ARG A 1 102 ? -3.413 -3.454 18.885 1.00 79.31 102 ARG A C 1
ATOM 806 O O . ARG A 1 102 ? -4.351 -4.063 19.397 1.00 79.31 102 ARG A O 1
ATOM 813 N N . GLY A 1 103 ? -2.135 -3.706 19.137 1.00 72.38 103 GLY A N 1
ATOM 814 C CA . GLY A 1 103 ? -1.716 -4.523 20.253 1.00 72.38 103 GLY A CA 1
ATOM 815 C C . GLY A 1 103 ? -2.255 -3.979 21.571 1.00 72.38 103 GLY A C 1
ATOM 816 O O . GLY A 1 103 ? -2.597 -2.799 21.682 1.00 72.38 103 GLY A O 1
ATOM 817 N N . GLY A 1 104 ? -2.350 -4.855 22.559 1.00 76.69 104 GLY A N 1
ATOM 818 C CA . GLY A 1 104 ? -2.805 -4.510 23.897 1.00 76.69 104 GLY A CA 1
ATOM 819 C C . GLY A 1 104 ? -1.860 -5.068 24.944 1.00 76.69 104 GLY A C 1
ATOM 820 O O . GLY A 1 104 ? -0.959 -5.846 24.639 1.00 76.69 104 GLY A O 1
ATOM 821 N N . ILE A 1 105 ? -2.093 -4.690 26.193 1.00 79.31 105 ILE A N 1
ATOM 822 C CA . ILE A 1 105 ? -1.409 -5.295 27.329 1.00 79.31 105 ILE A CA 1
ATOM 823 C C . ILE A 1 105 ? -2.203 -6.534 27.747 1.00 79.31 105 ILE A C 1
ATOM 825 O O . ILE A 1 105 ? -3.412 -6.451 27.979 1.00 79.31 105 ILE A O 1
ATOM 829 N N . ASN A 1 106 ? -1.552 -7.695 27.812 1.00 81.44 106 ASN A N 1
ATOM 830 C CA . ASN A 1 106 ? -2.202 -8.904 28.317 1.00 81.44 106 ASN A CA 1
ATOM 831 C C . ASN A 1 106 ? -2.373 -8.847 29.848 1.00 81.44 106 ASN A C 1
ATOM 833 O O . ASN A 1 106 ? -1.868 -7.959 30.532 1.00 81.44 106 ASN A O 1
ATOM 837 N N . SER A 1 107 ? -3.042 -9.845 30.426 1.00 82.69 107 SER A N 1
ATOM 838 C CA . SER A 1 107 ? -3.245 -9.941 31.880 1.00 82.69 107 SER A CA 1
ATOM 839 C C . SER A 1 107 ? -1.950 -10.059 32.705 1.00 82.69 107 SER A C 1
ATOM 841 O O . SER A 1 107 ? -2.017 -10.044 33.930 1.00 82.69 107 SER A O 1
ATOM 843 N N . ARG A 1 108 ? -0.786 -10.219 32.060 1.00 86.50 108 ARG A N 1
ATOM 844 C CA . ARG A 1 108 ? 0.545 -10.294 32.681 1.00 86.50 108 ARG A CA 1
ATOM 845 C C . ARG A 1 108 ? 1.335 -8.987 32.571 1.00 86.50 108 ARG A C 1
ATOM 847 O O . ARG A 1 108 ? 2.458 -8.938 33.054 1.00 86.50 108 ARG A O 1
ATOM 854 N N . GLY A 1 109 ? 0.768 -7.940 31.968 1.00 83.19 109 GLY A N 1
ATOM 855 C CA . GLY A 1 109 ? 1.467 -6.668 31.776 1.00 83.19 109 GLY A CA 1
ATOM 856 C C . GLY A 1 109 ? 2.371 -6.622 30.539 1.00 83.19 109 GLY A C 1
ATOM 857 O O . GLY A 1 109 ? 3.102 -5.653 30.374 1.00 83.19 109 GLY A O 1
ATOM 858 N N . GLU A 1 110 ? 2.332 -7.634 29.668 1.00 85.44 110 GLU A N 1
ATOM 859 C CA . GLU A 1 110 ? 3.179 -7.705 28.472 1.00 85.44 110 GLU A CA 1
ATOM 860 C C . GLU A 1 110 ? 2.461 -7.101 27.261 1.00 85.44 110 GLU A C 1
ATOM 862 O O . GLU A 1 110 ? 1.266 -7.342 27.051 1.00 85.44 110 GLU A O 1
ATOM 867 N N . GLU A 1 111 ? 3.197 -6.358 26.434 1.00 78.19 111 GLU 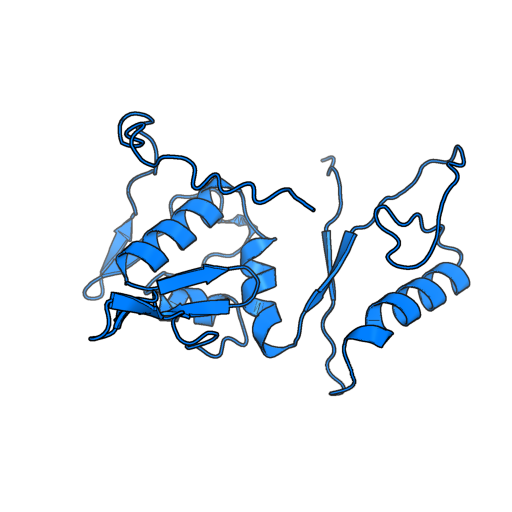A N 1
ATOM 868 C CA . GLU A 1 111 ? 2.687 -5.832 25.171 1.00 78.19 111 GLU A CA 1
ATOM 869 C C . GLU A 1 111 ? 2.554 -6.957 24.139 1.00 78.19 111 GLU A C 1
ATOM 871 O O . GLU A 1 111 ? 3.522 -7.605 23.739 1.00 78.19 111 GLU A O 1
ATOM 876 N N . VAL A 1 112 ? 1.325 -7.196 23.692 1.00 77.94 112 VAL A N 1
ATOM 877 C CA . VAL A 1 112 ? 1.008 -8.188 22.670 1.00 77.94 112 VAL A CA 1
ATOM 878 C C . VAL A 1 112 ? 0.782 -7.464 21.361 1.00 77.94 112 VAL A C 1
ATOM 880 O O . VAL A 1 112 ? -0.130 -6.648 21.256 1.00 77.94 112 VAL A O 1
ATOM 883 N N . ARG A 1 113 ? 1.571 -7.791 20.334 1.00 72.06 113 ARG A N 1
ATOM 884 C CA . ARG A 1 113 ? 1.338 -7.289 18.975 1.00 72.06 113 ARG A CA 1
ATOM 885 C C . ARG A 1 113 ? -0.005 -7.797 18.459 1.00 72.06 113 ARG A C 1
ATOM 887 O O . ARG A 1 113 ? -0.305 -8.984 18.564 1.00 72.06 113 ARG A O 1
ATOM 894 N N . GLY A 1 114 ? -0.802 -6.900 17.888 1.00 72.00 114 GLY A N 1
ATOM 895 C CA . GLY A 1 114 ? -2.069 -7.289 17.287 1.00 72.00 114 GLY A CA 1
ATOM 896 C C . GLY A 1 114 ? -1.871 -8.151 16.042 1.00 72.00 114 GLY A C 1
ATOM 897 O O . GLY A 1 114 ? -0.821 -8.125 15.392 1.00 72.00 114 GLY A O 1
ATOM 898 N N . THR A 1 115 ? -2.904 -8.923 15.715 1.00 79.31 115 THR A N 1
ATOM 899 C CA . THR A 1 115 ? -2.952 -9.731 14.495 1.00 79.31 115 THR A CA 1
ATOM 900 C C . THR A 1 115 ? -2.782 -8.826 13.279 1.00 79.31 115 THR A C 1
ATOM 902 O O . THR A 1 115 ? -3.462 -7.803 13.176 1.00 79.31 115 THR A O 1
ATOM 905 N N . ARG A 1 116 ? -1.862 -9.191 12.382 1.00 80.12 116 ARG A N 1
ATOM 906 C CA . ARG A 1 116 ? -1.642 -8.497 11.107 1.00 80.12 116 ARG A CA 1
ATOM 907 C C . ARG A 1 116 ? -2.616 -8.987 10.041 1.00 80.12 116 ARG A C 1
ATOM 909 O O . ARG A 1 116 ? -3.115 -10.104 10.135 1.00 80.12 116 ARG A O 1
ATOM 916 N N . ASN A 1 117 ? -2.823 -8.147 9.033 1.00 77.69 117 ASN A N 1
ATOM 917 C CA . ASN A 1 117 ? -3.595 -8.419 7.820 1.00 77.69 117 ASN A CA 1
ATOM 918 C C . ASN A 1 117 ? -4.997 -8.944 8.145 1.00 77.69 117 ASN A C 1
ATOM 920 O O . ASN A 1 117 ? -5.470 -9.925 7.581 1.00 77.69 117 ASN A O 1
ATOM 924 N N . ILE A 1 118 ? -5.653 -8.276 9.101 1.00 85.56 118 ILE A N 1
ATOM 925 C CA . ILE A 1 118 ? -7.005 -8.630 9.567 1.00 85.56 118 ILE A CA 1
ATOM 926 C C . ILE A 1 118 ? -8.073 -8.420 8.492 1.00 85.56 118 ILE A C 1
ATOM 928 O O . ILE A 1 118 ? -9.174 -8.952 8.603 1.00 85.56 118 ILE A O 1
ATOM 932 N N . VAL A 1 119 ? -7.741 -7.639 7.467 1.00 86.00 119 VAL A N 1
ATOM 933 C CA . VAL A 1 119 ? -8.564 -7.393 6.295 1.00 86.00 119 VAL A CA 1
ATOM 934 C C . VAL A 1 119 ? -7.779 -7.920 5.094 1.00 86.00 119 VAL A C 1
ATOM 936 O O . VAL A 1 119 ? -6.698 -7.402 4.814 1.00 86.00 119 VAL A O 1
ATOM 939 N N . PRO A 1 120 ? -8.259 -8.960 4.395 1.00 88.88 120 PRO A N 1
ATOM 940 C CA . PRO A 1 120 ? -7.726 -9.293 3.085 1.00 88.88 120 PRO A CA 1
ATOM 941 C C . PRO A 1 120 ? -8.144 -8.188 2.108 1.00 88.88 120 PRO A C 1
ATOM 943 O O . PRO A 1 120 ? -9.331 -7.896 1.980 1.00 88.88 120 PRO A O 1
ATOM 946 N N . ALA A 1 121 ? -7.173 -7.563 1.445 1.00 90.69 121 ALA A N 1
ATOM 947 C CA . ALA A 1 121 ? -7.416 -6.509 0.468 1.00 90.69 121 ALA A CA 1
ATOM 948 C C . ALA A 1 121 ? -6.808 -6.911 -0.877 1.00 90.69 121 ALA A C 1
ATOM 950 O O . ALA A 1 121 ? -5.598 -7.113 -0.981 1.00 90.69 121 ALA A O 1
ATOM 951 N N . GLU A 1 122 ? -7.642 -7.026 -1.910 1.00 91.12 122 GLU A N 1
ATOM 952 C CA . GLU A 1 122 ? -7.171 -7.267 -3.279 1.00 91.12 122 GLU A CA 1
ATOM 953 C C . GLU A 1 122 ? -6.940 -5.952 -4.031 1.00 91.12 122 GLU A C 1
ATOM 955 O O . GLU A 1 122 ? -6.168 -5.903 -4.993 1.00 91.12 122 GLU A O 1
ATOM 960 N N . SER A 1 123 ? -7.592 -4.884 -3.571 1.00 93.31 123 SER A N 1
ATOM 961 C CA . SER A 1 123 ? -7.536 -3.536 -4.115 1.00 93.31 123 SER A CA 1
ATOM 962 C C . SER A 1 123 ? -7.468 -2.486 -3.005 1.00 93.31 123 SER A C 1
ATOM 964 O O . SER A 1 123 ? -7.834 -2.735 -1.857 1.00 93.31 123 SER A O 1
ATOM 966 N N . GLU A 1 124 ? -7.035 -1.272 -3.349 1.00 92.94 124 GLU A N 1
ATOM 967 C CA . GLU A 1 124 ? -7.087 -0.147 -2.412 1.00 92.94 124 GLU A CA 1
ATOM 968 C C . GLU A 1 124 ? -8.524 0.123 -1.942 1.00 92.94 124 GLU A C 1
ATOM 970 O O . GLU A 1 124 ? -8.734 0.408 -0.770 1.00 92.94 124 GLU A O 1
ATOM 975 N N . ALA A 1 125 ? -9.527 -0.029 -2.816 1.00 92.25 125 ALA A N 1
ATOM 976 C CA . ALA A 1 125 ? -10.932 0.194 -2.474 1.00 92.25 125 ALA A CA 1
ATOM 977 C C . ALA A 1 125 ? -11.406 -0.669 -1.290 1.00 92.25 125 ALA A C 1
ATOM 979 O O . ALA A 1 125 ? -12.176 -0.182 -0.462 1.00 92.25 125 ALA A O 1
ATOM 980 N N . ASP A 1 126 ? -10.888 -1.893 -1.151 1.00 93.56 126 ASP A N 1
ATOM 981 C CA . ASP A 1 126 ? -11.187 -2.768 -0.010 1.00 93.56 126 ASP A CA 1
ATOM 982 C C . ASP A 1 126 ? -10.671 -2.172 1.309 1.00 93.56 126 ASP A C 1
ATOM 984 O O . ASP A 1 126 ? -11.334 -2.252 2.343 1.00 93.56 126 ASP A O 1
ATOM 988 N N . ILE A 1 127 ? -9.508 -1.513 1.272 1.00 92.75 127 ILE A N 1
ATOM 989 C CA . ILE A 1 127 ? -8.901 -0.842 2.430 1.00 92.75 127 ILE A CA 1
ATOM 990 C C . ILE A 1 127 ? -9.737 0.372 2.835 1.00 92.75 127 ILE A C 1
ATOM 992 O O . ILE A 1 127 ? -10.017 0.563 4.019 1.00 92.75 127 ILE A O 1
ATOM 996 N N . PHE A 1 128 ? -10.156 1.180 1.857 1.00 92.00 128 PHE A N 1
ATOM 997 C CA . PHE A 1 128 ? -11.037 2.323 2.101 1.00 92.00 128 PHE A CA 1
ATOM 998 C C . PHE A 1 128 ? -12.355 1.856 2.718 1.00 92.00 128 PHE A C 1
ATOM 1000 O O . PHE A 1 128 ? -12.742 2.364 3.768 1.00 92.00 128 PHE A O 1
ATOM 1007 N N . ALA A 1 129 ? -12.991 0.836 2.138 1.00 91.00 129 ALA A N 1
ATOM 1008 C CA . ALA A 1 129 ? -14.234 0.275 2.653 1.00 91.00 129 ALA A CA 1
ATOM 1009 C C . ALA A 1 129 ? -14.081 -0.259 4.087 1.00 91.00 129 ALA A C 1
ATOM 1011 O O . ALA A 1 129 ? -14.916 0.036 4.942 1.00 91.00 129 ALA A O 1
ATOM 1012 N N . ALA A 1 130 ? -12.994 -0.977 4.383 1.00 89.62 130 ALA A N 1
ATOM 1013 C CA . ALA A 1 130 ? -12.723 -1.500 5.721 1.00 89.62 130 ALA A CA 1
ATOM 1014 C C . ALA A 1 130 ? -12.534 -0.403 6.780 1.00 89.62 130 ALA A C 1
ATOM 1016 O O . ALA A 1 130 ? -12.863 -0.599 7.950 1.00 89.62 130 ALA A O 1
ATOM 1017 N N . LEU A 1 131 ? -12.021 0.756 6.371 1.00 88.62 131 LEU A N 1
ATOM 1018 C CA . LEU A 1 131 ? -11.849 1.926 7.227 1.00 88.62 131 LEU A CA 1
ATOM 1019 C C . LEU A 1 131 ? -13.057 2.886 7.184 1.00 88.62 131 LEU A C 1
ATOM 1021 O O . LEU A 1 131 ? -13.035 3.919 7.849 1.00 88.62 131 LEU A O 1
ATOM 1025 N N . GLY A 1 132 ? -14.111 2.563 6.426 1.00 87.81 132 GLY A N 1
ATOM 1026 C CA . GLY A 1 132 ? -15.314 3.390 6.297 1.00 87.81 132 GLY A CA 1
ATOM 1027 C C . GLY A 1 132 ? -15.121 4.658 5.461 1.00 87.81 132 GLY A C 1
ATOM 1028 O O . GLY A 1 132 ? -15.825 5.641 5.672 1.00 87.81 132 GLY A O 1
ATOM 1029 N N . PHE A 1 133 ? -14.167 4.667 4.533 1.00 86.62 133 PHE A N 1
ATOM 1030 C CA . PHE A 1 133 ? -13.918 5.775 3.614 1.00 86.62 133 PHE A CA 1
ATOM 1031 C C . PHE A 1 133 ? -14.533 5.528 2.238 1.00 86.62 133 PHE A C 1
ATOM 1033 O O . PHE A 1 133 ? -14.617 4.396 1.761 1.00 86.62 133 PHE A O 1
ATOM 1040 N N . GLU A 1 134 ? -14.896 6.615 1.561 1.00 87.12 134 GLU A N 1
ATOM 1041 C CA . GLU A 1 134 ? -15.166 6.575 0.125 1.00 87.12 134 GLU A CA 1
ATOM 1042 C C . GLU A 1 134 ? -13.843 6.443 -0.640 1.00 87.12 134 GLU A C 1
ATOM 1044 O O . GLU A 1 134 ? -12.895 7.181 -0.361 1.00 87.12 134 GLU A O 1
ATOM 1049 N N . TYR A 1 135 ? -13.778 5.521 -1.605 1.00 89.31 135 TYR A N 1
ATOM 1050 C CA . TYR A 1 135 ? -12.579 5.335 -2.423 1.00 89.31 135 TYR A CA 1
ATOM 1051 C C . TYR A 1 135 ? -12.179 6.626 -3.146 1.00 89.31 135 TYR A C 1
ATOM 1053 O O . TYR A 1 135 ? -13.021 7.333 -3.704 1.00 89.31 135 TYR A O 1
ATOM 1061 N N . ARG A 1 136 ? -10.871 6.904 -3.171 1.00 87.06 136 ARG A N 1
ATOM 1062 C CA . ARG A 1 136 ? -10.285 8.037 -3.891 1.00 87.06 136 ARG A CA 1
ATOM 1063 C C . ARG A 1 136 ? -9.150 7.572 -4.795 1.00 87.06 136 ARG A C 1
ATOM 1065 O O . ARG A 1 136 ? -8.184 6.950 -4.335 1.00 87.06 136 ARG A O 1
ATOM 1072 N N . ALA A 1 137 ? -9.272 7.910 -6.077 1.00 88.38 137 ALA A N 1
ATOM 1073 C CA . ALA A 1 137 ? -8.228 7.678 -7.064 1.00 88.38 137 ALA A CA 1
ATOM 1074 C C . ALA A 1 137 ? -6.962 8.477 -6.697 1.00 88.38 137 ALA A C 1
ATOM 1076 O O . ALA A 1 137 ? -7.085 9.506 -6.025 1.00 88.38 137 ALA A O 1
ATOM 1077 N N . PRO A 1 138 ? -5.756 8.021 -7.082 1.00 87.38 138 PRO A N 1
ATOM 1078 C CA . PRO A 1 138 ? -4.497 8.695 -6.756 1.00 87.38 138 PRO A CA 1
ATOM 1079 C C . PRO A 1 138 ? -4.486 10.197 -7.067 1.00 87.38 138 PRO A C 1
ATOM 1081 O O . PRO A 1 138 ? -4.002 10.985 -6.255 1.00 87.38 138 PRO A O 1
ATOM 1084 N N . GLU A 1 139 ? -5.086 10.596 -8.188 1.00 84.56 139 GLU A N 1
ATOM 1085 C CA . GLU A 1 139 ? -5.156 11.977 -8.674 1.00 84.56 139 GLU A CA 1
ATOM 1086 C C . GLU A 1 139 ? -6.044 12.874 -7.794 1.00 84.56 139 GLU A C 1
ATOM 1088 O O . GLU A 1 139 ? -5.880 14.091 -7.774 1.00 84.56 139 GLU A O 1
ATOM 1093 N N . ASP A 1 140 ? -6.952 12.281 -7.015 1.00 82.56 140 ASP A N 1
ATOM 1094 C CA . ASP A 1 140 ? -7.879 12.989 -6.128 1.00 82.56 140 ASP A CA 1
ATOM 1095 C C . ASP A 1 140 ? -7.371 13.066 -4.674 1.00 82.56 140 ASP A C 1
ATOM 1097 O O . ASP A 1 140 ? -8.004 13.690 -3.818 1.00 82.56 140 ASP A O 1
ATOM 1101 N N . ARG A 1 141 ? -6.211 12.466 -4.360 1.00 78.88 141 ARG A N 1
ATOM 1102 C CA . ARG A 1 141 ? -5.647 12.400 -2.989 1.00 78.88 141 ARG A CA 1
ATOM 1103 C C . ARG A 1 141 ? -5.031 13.715 -2.503 1.00 78.88 141 ARG A C 1
ATOM 1105 O O . ARG A 1 141 ? -4.423 13.762 -1.437 1.00 78.88 141 ARG A O 1
ATOM 1112 N N . HIS A 1 142 ? -5.191 14.796 -3.261 1.00 67.81 142 HIS A N 1
ATOM 1113 C CA . HIS A 1 142 ? -4.883 16.162 -2.825 1.00 67.81 142 HIS A CA 1
ATOM 1114 C C . HIS A 1 142 ? -5.969 16.754 -1.918 1.00 67.81 142 HIS A C 1
ATOM 1116 O O . HIS A 1 142 ? -5.715 17.739 -1.228 1.00 67.81 142 HIS A O 1
ATOM 1122 N N . ALA A 1 143 ? -7.167 16.166 -1.923 1.00 57.12 143 ALA A N 1
ATOM 1123 C CA . ALA A 1 143 ? -8.287 16.601 -1.107 1.00 57.12 143 ALA A CA 1
ATOM 1124 C C . ALA A 1 143 ? -8.311 15.905 0.264 1.00 57.12 143 ALA A C 1
ATOM 1126 O O . ALA A 1 143 ? -7.826 14.785 0.435 1.00 57.12 143 ALA A O 1
ATOM 1127 N N . GLU A 1 144 ? -8.923 16.576 1.242 1.00 59.25 144 GLU A N 1
ATOM 1128 C CA . GLU A 1 144 ? -9.262 15.996 2.543 1.00 59.25 144 GLU A CA 1
ATOM 1129 C C . GLU A 1 144 ? -10.046 14.688 2.351 1.00 59.25 144 GLU A C 1
ATOM 1131 O O . GLU A 1 144 ? -11.013 14.625 1.583 1.00 59.25 144 GLU A O 1
ATOM 1136 N N . ALA A 1 145 ? -9.633 13.624 3.044 1.00 63.03 145 ALA A N 1
ATOM 1137 C CA . ALA A 1 145 ? -10.331 12.346 2.975 1.00 63.03 145 ALA A CA 1
ATOM 1138 C C . ALA A 1 145 ? -11.782 12.485 3.490 1.00 63.03 145 ALA A C 1
ATOM 1140 O O . ALA A 1 145 ? -12.093 13.328 4.328 1.00 63.03 145 ALA A O 1
ATOM 1141 N N . THR A 1 146 ? -12.704 11.678 2.965 1.00 64.00 146 THR A N 1
ATOM 1142 C CA . THR A 1 146 ? -14.129 11.711 3.343 1.00 64.00 146 THR A CA 1
ATOM 1143 C C . THR A 1 146 ? -14.524 10.357 3.924 1.00 64.00 146 THR A C 1
ATOM 1145 O O . THR A 1 146 ? -14.287 9.326 3.293 1.00 64.00 146 THR A O 1
ATOM 1148 N N . ILE A 1 147 ? -15.103 10.355 5.126 1.00 68.88 147 ILE A N 1
ATOM 1149 C CA . ILE A 1 147 ? -15.632 9.149 5.781 1.00 68.88 147 ILE A CA 1
ATOM 1150 C C . ILE A 1 147 ? -17.121 9.023 5.536 1.00 68.88 147 ILE A C 1
ATOM 1152 O O . ILE A 1 147 ? -17.844 10.014 5.496 1.00 68.88 147 ILE A O 1
ATOM 1156 N N . ILE A 1 148 ? -17.587 7.789 5.443 1.00 69.38 148 ILE A N 1
ATOM 1157 C CA . ILE A 1 148 ? -19.000 7.448 5.435 1.00 69.38 148 ILE A CA 1
ATOM 1158 C C . ILE A 1 148 ? -19.361 7.052 6.871 1.00 69.38 148 ILE A C 1
ATOM 1160 O O . ILE A 1 148 ? -19.019 5.967 7.335 1.00 69.38 148 ILE A O 1
ATOM 1164 N N . GLN A 1 149 ? -20.032 7.950 7.594 1.00 62.81 149 GLN A N 1
ATOM 1165 C CA . GLN A 1 149 ? -20.567 7.691 8.935 1.00 62.81 149 GLN A CA 1
ATOM 1166 C C . GLN A 1 149 ? -22.090 7.732 8.880 1.00 62.81 149 GLN A C 1
ATOM 1168 O O . GLN A 1 149 ? -22.655 8.696 8.374 1.00 62.81 149 GLN A O 1
ATOM 1173 N N . ASP A 1 150 ? -22.753 6.698 9.403 1.00 66.56 150 ASP A N 1
ATOM 1174 C CA . ASP A 1 150 ? -24.222 6.607 9.460 1.00 66.56 150 ASP A CA 1
ATOM 1175 C C . ASP A 1 150 ? -24.920 6.738 8.087 1.00 66.56 150 ASP A C 1
ATOM 1177 O O . ASP A 1 150 ? -26.067 7.164 7.992 1.00 66.56 150 ASP A O 1
ATOM 1181 N N . GLY A 1 151 ? -24.227 6.362 7.004 1.00 65.25 151 GLY A N 1
ATOM 1182 C CA . GLY A 1 151 ? -24.726 6.490 5.629 1.00 65.25 151 GLY A CA 1
ATOM 1183 C C . GLY A 1 151 ? -24.535 7.876 5.003 1.00 65.25 151 GLY A C 1
ATOM 1184 O O . GLY A 1 151 ? -24.915 8.068 3.850 1.00 65.25 151 GLY A O 1
ATOM 1185 N N . GLU A 1 152 ? -23.910 8.818 5.713 1.00 58.31 152 GLU A N 1
ATOM 1186 C CA . GLU A 1 152 ? -23.599 10.159 5.219 1.00 58.31 152 GLU A CA 1
ATOM 1187 C C . GLU A 1 152 ? -22.092 10.355 5.017 1.00 58.31 152 GLU A C 1
ATOM 1189 O O . GLU A 1 152 ? -21.266 9.976 5.853 1.00 58.31 152 GLU A O 1
ATOM 1194 N N . ALA A 1 153 ? -21.730 10.994 3.903 1.00 64.81 153 ALA A N 1
ATOM 1195 C CA . ALA A 1 153 ? -20.359 11.393 3.619 1.00 64.81 153 ALA A CA 1
ATOM 1196 C C . ALA A 1 153 ? -19.997 12.634 4.452 1.00 64.81 153 ALA A C 1
ATOM 1198 O O . ALA A 1 153 ? -20.447 13.746 4.169 1.00 64.81 153 ALA A O 1
ATOM 1199 N N . LYS A 1 154 ? -19.170 12.452 5.483 1.00 63.41 154 LYS A N 1
ATOM 1200 C CA . LYS A 1 154 ? -18.606 13.537 6.290 1.00 63.41 154 LYS A CA 1
ATOM 1201 C C . LYS A 1 154 ? -17.174 13.805 5.853 1.00 63.41 154 LYS A C 1
ATOM 1203 O O . LYS A 1 154 ? -16.330 12.908 5.825 1.00 63.41 154 LYS A O 1
ATOM 1208 N N . ARG A 1 155 ? -16.895 15.064 5.520 1.00 63.66 155 ARG A N 1
ATOM 1209 C CA . ARG A 1 155 ? -15.536 15.516 5.216 1.00 63.66 155 ARG A CA 1
ATOM 1210 C C . ARG A 1 155 ? -14.697 15.456 6.489 1.00 63.66 155 ARG A C 1
ATOM 1212 O O . ARG A 1 155 ? -15.164 15.881 7.548 1.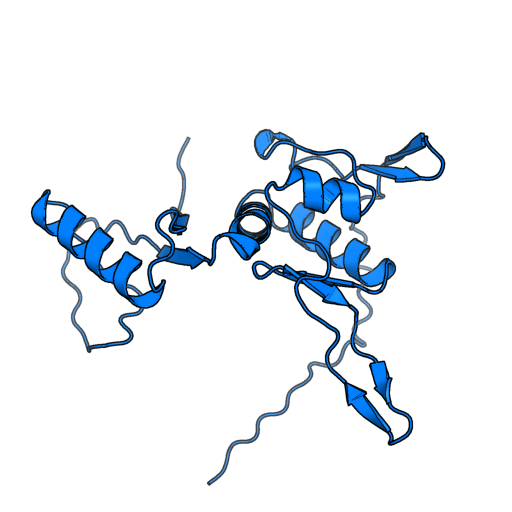00 63.66 155 ARG A O 1
ATOM 1219 N N . LEU A 1 156 ? -13.486 14.919 6.396 1.00 59.66 156 LEU A N 1
ATOM 1220 C CA . LEU A 1 156 ? -12.563 14.988 7.517 1.00 59.66 156 LEU A CA 1
ATOM 1221 C C . LEU A 1 156 ? -12.078 16.421 7.679 1.00 59.66 156 LEU A C 1
ATOM 1223 O O . LEU A 1 156 ? -11.769 17.053 6.673 1.00 59.66 156 LEU A O 1
ATOM 1227 N N . PRO A 1 157 ? -11.947 16.922 8.916 1.00 54.31 157 PRO A N 1
ATOM 1228 C CA . PRO A 1 157 ? -11.251 18.178 9.119 1.00 54.31 157 PRO A CA 1
ATOM 1229 C C . PRO A 1 157 ? -9.814 18.062 8.573 1.00 54.31 157 PRO A C 1
ATOM 1231 O O . PRO A 1 157 ? -9.191 17.001 8.737 1.00 54.31 157 PRO A O 1
ATOM 1234 N N . PRO A 1 158 ? -9.275 19.123 7.942 1.00 50.81 158 PRO A N 1
ATOM 1235 C CA . PRO A 1 158 ? -7.872 19.165 7.567 1.00 50.81 158 PRO A CA 1
ATOM 1236 C C . PRO A 1 158 ? -7.028 18.954 8.815 1.00 50.81 158 PRO A C 1
ATOM 1238 O O . PRO A 1 158 ? -7.269 19.551 9.865 1.00 50.81 158 PRO A O 1
ATOM 1241 N N . LEU A 1 159 ? -6.029 18.087 8.708 1.00 52.41 159 LEU A N 1
ATOM 1242 C CA . LEU A 1 159 ? -5.121 17.795 9.807 1.00 52.41 159 LEU A CA 1
ATOM 1243 C C . LEU A 1 159 ? -4.042 18.883 9.862 1.00 52.41 159 LEU A C 1
ATOM 1245 O O . LEU A 1 159 ? -2.886 18.626 9.550 1.00 52.41 159 LEU A O 1
ATOM 1249 N N . CYS A 1 160 ? -4.460 20.103 10.207 1.00 37.53 160 CYS A N 1
ATOM 1250 C CA . CYS A 1 160 ? -3.621 21.235 10.586 1.00 37.53 160 CYS A CA 1
ATOM 1251 C C . CYS A 1 160 ? -4.434 22.160 11.508 1.00 37.53 160 CYS A C 1
ATOM 1253 O O . CYS A 1 160 ? -5.167 23.018 11.037 1.00 37.53 160 CYS A O 1
ATOM 1255 N N . ASP A 1 161 ? -4.252 22.015 12.814 1.00 37.97 161 ASP A N 1
ATOM 1256 C CA . ASP A 1 161 ? -3.412 23.007 13.470 1.00 37.97 161 ASP A CA 1
ATOM 1257 C C . ASP A 1 161 ? -2.216 22.240 14.040 1.00 37.97 161 ASP A C 1
ATOM 1259 O O . ASP A 1 161 ? -2.384 21.249 14.750 1.00 37.97 161 ASP A O 1
ATOM 1263 N N . GLU A 1 162 ? -1.001 22.703 13.743 1.00 44.75 162 GLU A N 1
ATOM 1264 C CA . GLU A 1 162 ? 0.268 22.255 14.352 1.00 44.75 162 GLU A CA 1
ATOM 1265 C C . GLU A 1 162 ? 0.252 22.316 15.902 1.00 44.75 162 GLU A C 1
ATOM 1267 O O . GLU A 1 162 ? 1.201 21.908 16.562 1.00 44.75 162 GLU A O 1
ATOM 1272 N N . ALA A 1 163 ? -0.831 22.822 16.502 1.00 44.66 163 ALA A N 1
ATOM 1273 C CA . ALA A 1 163 ? -1.045 22.952 17.936 1.00 44.66 163 ALA A CA 1
ATOM 1274 C C . ALA A 1 163 ? -1.530 21.666 18.640 1.00 44.66 163 ALA A C 1
ATOM 1276 O O . ALA A 1 163 ? -1.403 21.585 19.860 1.00 44.66 163 ALA A O 1
ATOM 1277 N N . ASP A 1 164 ? -2.051 20.666 17.917 1.00 39.59 164 ASP A N 1
ATOM 1278 C CA . ASP A 1 164 ? -2.521 19.398 18.519 1.00 39.59 164 ASP A CA 1
ATOM 1279 C C . ASP A 1 164 ? -1.447 18.294 18.543 1.00 39.59 164 ASP A C 1
ATOM 1281 O O . ASP A 1 164 ? -1.650 17.221 19.121 1.00 39.59 164 ASP A O 1
ATOM 1285 N N . LEU A 1 165 ? -0.266 18.563 17.974 1.00 45.81 165 LEU A N 1
ATOM 1286 C CA . LEU A 1 165 ? 0.941 17.803 18.276 1.00 45.81 165 LEU A CA 1
ATOM 1287 C C . LEU A 1 165 ? 1.498 18.324 19.609 1.00 45.81 165 LEU A C 1
ATOM 1289 O O . LEU A 1 165 ? 2.405 19.154 19.654 1.00 45.81 165 LEU A O 1
ATOM 1293 N N . SER A 1 166 ? 0.929 17.868 20.728 1.00 37.91 166 SER A N 1
ATOM 1294 C CA . SER A 1 166 ? 1.593 18.085 22.012 1.00 37.91 166 SER A CA 1
ATOM 1295 C C . SER A 1 166 ? 2.996 17.451 21.955 1.00 37.91 166 SER A C 1
ATOM 1297 O O . SER A 1 166 ? 3.150 16.347 21.426 1.00 37.91 166 SER A O 1
ATOM 1299 N N . PRO A 1 167 ? 4.038 18.098 22.504 1.00 41.81 167 PRO A N 1
ATOM 1300 C CA . PRO A 1 167 ? 5.400 17.558 22.512 1.00 41.81 167 PRO A CA 1
ATOM 1301 C C . PRO A 1 167 ? 5.581 16.328 23.431 1.00 41.81 167 PRO A C 1
ATOM 1303 O O . PRO A 1 167 ? 6.704 15.882 23.640 1.00 41.81 167 PRO A O 1
ATOM 1306 N N . ASP A 1 168 ? 4.494 15.735 23.938 1.00 39.44 168 ASP A N 1
ATOM 1307 C CA . ASP A 1 168 ? 4.503 14.602 24.872 1.00 39.44 168 ASP A CA 1
ATOM 1308 C C . ASP A 1 168 ? 4.211 13.247 24.203 1.00 39.44 168 ASP A C 1
ATOM 1310 O O . ASP A 1 168 ? 3.659 12.328 24.809 1.00 39.44 168 ASP A O 1
ATOM 1314 N N . SER A 1 169 ? 4.651 13.062 22.961 1.00 39.84 169 SER A N 1
ATOM 1315 C CA . SER A 1 169 ? 5.091 11.734 22.529 1.00 39.84 169 SER A CA 1
ATOM 1316 C C . SER A 1 169 ? 6.611 11.723 22.540 1.00 39.84 169 SER A C 1
ATOM 1318 O O . SER A 1 169 ? 7.253 12.035 21.539 1.00 39.84 169 SER A O 1
ATOM 1320 N N . GLN A 1 170 ? 7.157 11.404 23.715 1.00 35.12 170 GLN A N 1
ATOM 1321 C CA . GLN A 1 170 ? 8.566 11.077 23.916 1.00 35.12 170 GLN A CA 1
ATOM 1322 C C . GLN A 1 170 ? 9.057 10.169 22.773 1.00 35.12 170 GLN A C 1
ATOM 1324 O O . GLN A 1 170 ? 8.329 9.242 22.390 1.00 35.12 170 GLN A O 1
ATOM 1329 N N . PRO A 1 171 ? 10.272 10.378 22.241 1.00 37.31 171 PRO A N 1
ATOM 1330 C CA . PRO A 1 171 ? 10.902 9.356 21.428 1.00 37.31 171 PRO A CA 1
ATOM 1331 C C . PRO A 1 171 ? 11.029 8.107 22.304 1.00 37.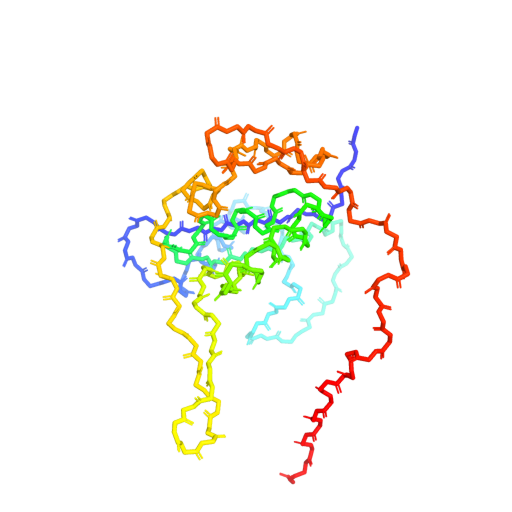31 171 PRO A C 1
ATOM 1333 O O . PRO A 1 171 ? 11.553 8.171 23.417 1.00 37.31 171 PRO A O 1
ATOM 1336 N N . LEU A 1 172 ? 10.542 6.962 21.824 1.00 38.88 172 LEU A N 1
ATOM 1337 C CA . LEU A 1 172 ? 11.069 5.687 22.299 1.00 38.88 172 LEU A CA 1
ATOM 1338 C C . LEU A 1 172 ? 12.464 5.548 21.686 1.00 38.88 172 LEU A C 1
ATOM 1340 O O . LEU A 1 172 ? 12.670 4.794 20.739 1.00 38.88 172 LEU A O 1
ATOM 1344 N N . ASP A 1 173 ? 13.397 6.331 22.223 1.00 37.06 173 ASP A N 1
ATOM 1345 C CA . ASP A 1 173 ? 14.785 5.925 22.270 1.00 37.06 173 ASP A CA 1
ATOM 1346 C C . ASP A 1 173 ? 14.842 4.718 23.202 1.00 37.06 173 ASP A C 1
ATOM 1348 O O . ASP A 1 173 ? 14.576 4.791 24.403 1.00 37.06 173 ASP A O 1
ATOM 1352 N N . SER A 1 174 ? 15.206 3.587 22.626 1.00 35.38 174 SER A N 1
ATOM 1353 C CA . SER A 1 174 ? 16.066 2.650 23.320 1.00 35.38 174 SER A CA 1
ATOM 1354 C C . SER A 1 174 ? 17.121 2.221 22.323 1.00 35.38 174 SER A C 1
ATOM 1356 O O . SER A 1 174 ? 16.990 1.194 21.654 1.00 35.38 174 SER A O 1
ATOM 1358 N N . ASP A 1 175 ? 18.173 3.032 22.251 1.00 36.84 175 ASP A N 1
ATOM 1359 C CA . ASP A 1 175 ? 19.511 2.481 22.143 1.00 36.84 175 ASP A CA 1
ATOM 1360 C C . ASP A 1 175 ? 19.629 1.318 23.136 1.00 36.84 175 ASP A C 1
ATOM 1362 O O . ASP A 1 175 ? 19.390 1.452 24.339 1.00 36.84 175 ASP A O 1
ATOM 1366 N N . SER A 1 176 ? 19.997 0.157 22.617 1.00 37.81 176 SER A N 1
ATOM 1367 C CA . SER A 1 176 ? 20.761 -0.820 23.382 1.00 37.81 176 SER A CA 1
ATOM 1368 C C . SER A 1 176 ? 21.967 -1.184 22.535 1.00 37.81 176 SER A C 1
ATOM 1370 O O . SER A 1 176 ? 22.011 -2.208 21.862 1.00 37.81 176 SER A O 1
ATOM 1372 N N . ASP A 1 177 ? 22.927 -0.263 22.545 1.00 40.31 177 ASP A N 1
ATOM 1373 C CA . ASP A 1 177 ? 24.326 -0.592 22.323 1.00 40.31 177 ASP A CA 1
ATOM 1374 C C . ASP A 1 177 ? 24.870 -1.387 23.525 1.00 40.31 177 ASP A C 1
ATOM 1376 O O . ASP A 1 177 ? 24.510 -1.129 24.678 1.00 40.31 177 ASP A O 1
ATOM 1380 N N . SER A 1 178 ? 25.836 -2.260 23.211 1.00 40.75 178 SER A N 1
ATOM 1381 C CA . SER A 1 178 ? 26.801 -2.968 24.077 1.00 40.75 178 SER A CA 1
ATOM 1382 C C . SER A 1 178 ? 26.439 -4.424 24.436 1.00 40.75 178 SER A C 1
ATOM 1384 O O . SER A 1 178 ? 25.376 -4.688 24.992 1.00 40.75 178 SER A O 1
ATOM 1386 N N . CYS A 1 179 ? 27.276 -5.440 24.175 1.00 38.94 179 CYS A N 1
ATOM 1387 C CA . CYS A 1 179 ? 28.722 -5.492 23.881 1.00 38.94 179 CYS A CA 1
ATOM 1388 C C . CYS A 1 179 ? 29.064 -6.208 22.566 1.00 38.94 179 CYS A C 1
ATOM 1390 O O . CYS A 1 179 ? 28.308 -7.126 22.176 1.00 38.94 179 CYS A O 1
#

Mean predicted aligned error: 12.77 Å

Solvent-accessible surface area (backbone atoms only — not comparable to full-atom values): 11337 Å² total; per-residue (Å²): 140,84,79,79,83,56,82,42,82,44,65,69,86,83,81,69,72,72,84,59,49,63,62,51,51,51,52,53,40,43,74,72,70,47,81,77,54,72,93,75,57,98,82,68,84,88,82,92,77,99,63,96,73,64,61,60,56,75,46,81,40,59,61,71,22,39,21,31,34,48,50,64,75,47,54,47,71,68,47,53,52,46,55,33,50,51,32,43,76,75,48,26,43,56,47,44,74,27,40,19,43,53,48,48,68,47,101,84,73,45,83,39,81,36,58,67,50,77,59,88,26,89,39,52,55,49,52,26,52,75,72,34,29,64,72,69,57,62,90,57,35,86,51,69,60,40,34,50,55,99,88,40,82,43,74,47,77,72,98,69,64,82,76,77,66,62,87,82,70,69,78,85,76,73,85,79,81,86,134

Organism: Emiliania huxleyi (NCBI:txid2903)

Sequence (179 aa):
ESSGDVDVLITRRDGGRSCDLLPRVCAALSAAGHEMHHLHDPFEKKEKEEGESCSYMGIVYPREEFAYALLYFTGNDHFNRSMRFYAKKMGYSLSDHGLANRGGINSRGEEVRGTRNIVPAESEADIFAALGFEYRAPEDRHAEATIIQDGEAKRLPPLCDEADLSPDSQPLDSDSDSC

pLDDT: mean 72.93, std 18.47, range [35.12, 94.0]

Radius of gyration: 20.25 Å; Cα contacts (8 Å, |Δi|>4): 218; chains: 1; bounding box: 57×42×55 Å

Nearest PDB structures (foldseek):
  4x5v-assembly1_A  TM=7.545E-01  e=1.172E-09  Homo sapiens
  4fo6-assembly1_A  TM=6.834E-01  e=4.694E-10  Homo sapiens
  5cwr-assembly2_B  TM=7.244E-01  e=1.735E-09  Homo sapiens
  4xrh-assembly2_A  TM=6.943E-01  e=2.569E-09  Homo sapiens
  7m49-assembly1_A  TM=7.027E-01  e=2.928E-09  Homo sapiens